Protein AF-A0A8J6W2D5-F1 (afdb_monomer)

Nearest PDB structures (foldseek):
  8gum-assembly1_A  TM=5.156E-01  e=1.984E-05  Vibrio campbellii ATCC BAA-1116
  7sqc-assembly1_T1  TM=5.637E-01  e=2.692E-03  Chlamydomonas reinhardtii
  6e9b-assembly2_B  TM=5.380E-01  e=6.470E-03  Bacteroides ovatus ATCC 8483
  9ard-assembly1_B  TM=4.726E-01  e=5.756E-03  Escherichia coli
  5f7s-assembly1_A  TM=6.332E-01  e=1.611E-01  Trueperella pyogenes

Foldseek 3Di:
DDKDWPPPAAAAEDEAVDKGKIKTFDDPQFQKKFKAKPVPHTQDMFGQDPRMTMGIGGHRDFAKIKMKIFTAGPVRDGDDIDIGIYGYDYPVDPPLPVLPDADDDPVPDPDDADDDDDDAAAAEFEFDPPAQFAAAQVRDGPPGGGHLQSLLSCLLRQKHWYQYPVGDTWIKGFPAFYPDFRHQCCVPCVPDDPVSRSSSRGTHIDGAPEPRHFAPPRHHDRVPAEDAADCVQPPQQDKDFDPVQAQDWDQHPVRDIDRHNRIHGHGHHDPPHPPD

Solvent-accessible surface area (backbone atoms only — not comparable to full-atom values): 15584 Å² total; per-residue (Å²): 128,52,45,42,76,64,32,67,52,82,64,42,74,46,50,41,67,42,82,42,66,36,31,30,41,38,42,90,71,37,45,32,37,42,33,21,38,72,85,70,44,81,53,45,66,27,60,44,54,98,42,30,38,60,40,69,40,66,44,88,63,59,46,79,42,47,36,31,40,35,29,21,31,89,86,68,47,79,76,36,66,29,79,42,46,34,34,30,41,40,77,89,52,66,67,69,66,87,41,69,61,76,79,81,55,77,91,74,59,89,74,90,80,83,75,81,87,85,86,85,67,74,37,76,39,59,52,39,97,90,35,52,68,44,27,30,88,86,66,47,74,74,75,53,16,21,48,74,68,48,43,42,50,23,35,66,61,37,22,28,32,35,21,46,96,85,66,51,75,46,27,33,19,62,66,51,65,49,96,59,74,76,51,89,43,56,90,79,45,79,88,57,53,71,68,56,43,59,52,33,18,12,51,14,32,39,80,36,94,26,88,66,17,58,35,52,97,66,35,65,42,41,91,90,31,47,39,66,26,15,56,92,78,43,52,73,76,39,78,44,79,39,74,86,46,38,69,39,79,44,72,45,98,87,66,51,77,45,46,36,41,20,60,34,34,29,30,28,65,46,96,88,44,64,89,55

Secondary structure (DSSP, 8-state):
--EEEEESPTT-EEETT-EEEEEEEE-TT--EEEEEETTTEEEEEEE-BTTEEEEEEE--S-EEEEEEEEEE-TTS-EEEEEEEEEEEE-TT------S-PPPPPGGG--------------EEEE--TTSEEEE-TTS-EEEEEE-HHHHHHHHHHTEEEEE-TT--EEEEEEEEE-SS--S--TTT-TTS-HHHHHHHTTEEEEE-SSTT-B-GGGPBP-TTTEEE--TTTS-TT-EEE-GGGTT-EEE-TTS-EEE--SEEEEEE--TT----

Radius of gyration: 25.99 Å; Cα contacts (8 Å, |Δi|>4): 590; chains: 1; bounding box: 58×68×57 Å

Structure (mmCIF, N/CA/C/O backbone):
data_AF-A0A8J6W2D5-F1
#
_entry.id   AF-A0A8J6W2D5-F1
#
loop_
_atom_site.group_PDB
_atom_site.id
_atom_site.type_symbol
_atom_site.label_atom_id
_atom_site.label_alt_id
_atom_site.label_comp_id
_atom_site.label_asym_id
_atom_site.label_entity_id
_atom_site.label_seq_id
_atom_site.pdbx_PDB_ins_code
_atom_site.Cartn_x
_atom_site.Cartn_y
_atom_site.Cartn_z
_atom_site.occupancy
_atom_site.B_iso_or_equiv
_atom_site.auth_seq_id
_atom_site.auth_comp_id
_atom_site.auth_asym_id
_atom_site.auth_atom_id
_atom_site.pdbx_PDB_model_num
ATOM 1 N N . MET A 1 1 ? 33.302 27.102 -27.939 1.00 60.72 1 MET A N 1
ATOM 2 C CA . MET A 1 1 ? 32.007 27.426 -27.312 1.00 60.72 1 MET A CA 1
ATOM 3 C C . MET A 1 1 ? 31.402 26.141 -26.820 1.00 60.72 1 MET A C 1
ATOM 5 O O . MET A 1 1 ? 30.824 25.386 -27.594 1.00 60.72 1 MET A O 1
ATOM 9 N N . LEU A 1 2 ? 31.624 25.862 -25.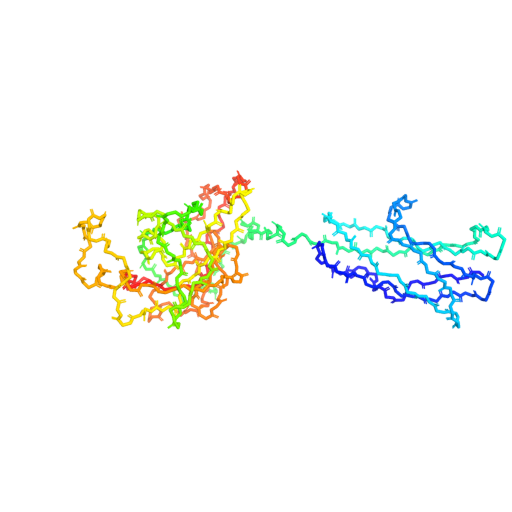543 1.00 85.81 2 LEU A N 1
ATOM 10 C CA . LEU A 1 2 ? 31.257 24.614 -24.905 1.00 85.81 2 LEU A CA 1
ATOM 11 C C . LEU A 1 2 ? 30.410 24.928 -23.677 1.00 85.81 2 LEU A C 1
ATOM 13 O O . LEU A 1 2 ? 30.810 25.686 -22.794 1.00 85.81 2 LEU A O 1
ATOM 17 N N . VAL A 1 3 ? 29.226 24.330 -23.652 1.00 94.00 3 VAL A N 1
ATOM 18 C CA . VAL A 1 3 ? 28.402 24.151 -22.460 1.00 94.00 3 VAL A CA 1
ATOM 19 C C . VAL A 1 3 ? 28.324 22.654 -22.232 1.00 94.00 3 VAL A C 1
ATOM 21 O O . VAL A 1 3 ? 28.173 21.883 -23.184 1.00 94.00 3 VAL A O 1
ATOM 24 N N . LYS A 1 4 ? 28.449 22.229 -20.979 1.00 95.81 4 LYS A N 1
ATOM 25 C CA . LYS A 1 4 ? 28.355 20.821 -20.610 1.00 95.81 4 LYS A CA 1
ATOM 26 C C . LYS A 1 4 ? 27.492 20.665 -19.377 1.00 95.81 4 LYS A C 1
ATOM 28 O O . LYS A 1 4 ? 27.727 21.334 -18.377 1.00 95.81 4 LYS A O 1
ATOM 33 N N . ILE A 1 5 ? 26.546 19.739 -19.446 1.00 97.00 5 ILE A N 1
ATOM 34 C CA . ILE A 1 5 ? 25.829 19.239 -18.275 1.00 97.00 5 ILE A CA 1
ATOM 35 C C . ILE A 1 5 ? 26.713 18.160 -17.628 1.00 97.00 5 ILE A C 1
ATOM 37 O O . ILE A 1 5 ? 27.162 17.235 -18.305 1.00 97.00 5 ILE A O 1
ATOM 41 N N . ILE A 1 6 ? 27.036 18.331 -16.346 1.00 96.12 6 ILE A N 1
ATOM 42 C CA . ILE A 1 6 ? 27.891 17.427 -15.554 1.00 96.12 6 ILE A CA 1
ATOM 43 C C . ILE A 1 6 ? 27.042 16.570 -14.617 1.00 96.12 6 ILE A C 1
ATOM 45 O O . ILE A 1 6 ? 27.361 15.408 -14.402 1.00 96.12 6 ILE A O 1
ATOM 49 N N . SER A 1 7 ? 25.972 17.147 -14.072 1.00 94.38 7 SER A N 1
ATOM 50 C CA . SER A 1 7 ? 24.992 16.444 -13.254 1.00 94.38 7 SER A CA 1
ATOM 51 C C . SER A 1 7 ? 23.591 16.868 -13.687 1.00 94.38 7 SER A C 1
ATOM 53 O O . SER A 1 7 ? 23.387 18.057 -13.940 1.00 94.38 7 SER A O 1
ATOM 55 N N . PRO A 1 8 ? 22.621 15.950 -13.746 1.00 96.88 8 PRO A N 1
ATOM 56 C CA . PRO A 1 8 ? 22.796 14.513 -13.559 1.00 96.88 8 PRO A CA 1
ATOM 57 C C . PRO A 1 8 ? 23.504 13.845 -14.750 1.00 96.88 8 PRO A C 1
ATOM 59 O O . PRO A 1 8 ? 23.762 14.479 -15.774 1.00 96.88 8 PRO A O 1
ATOM 62 N N . GLU A 1 9 ? 23.863 12.571 -14.600 1.00 93.00 9 GLU A N 1
ATOM 63 C CA . GLU A 1 9 ? 24.498 11.798 -15.667 1.00 93.00 9 GLU A CA 1
ATOM 64 C C . GLU A 1 9 ? 23.480 11.354 -16.728 1.00 93.00 9 GLU A C 1
ATOM 66 O O . GLU A 1 9 ? 22.259 11.353 -16.532 1.00 93.00 9 GLU A O 1
ATOM 71 N N . LYS A 1 10 ? 23.981 10.967 -17.905 1.00 92.50 10 LYS A N 1
ATOM 72 C CA . LYS A 1 10 ? 23.127 10.485 -18.994 1.00 92.50 10 LYS A CA 1
ATOM 73 C C . LYS A 1 10 ? 22.423 9.198 -18.569 1.00 92.50 10 LYS A C 1
ATOM 75 O O . LYS A 1 10 ? 23.072 8.214 -18.239 1.00 92.50 10 LYS A O 1
ATOM 80 N N . GLY A 1 11 ? 21.096 9.195 -18.656 1.00 86.44 11 GLY A N 1
ATOM 81 C CA . GLY A 1 11 ? 20.262 8.059 -18.274 1.00 86.44 11 GLY A CA 1
ATOM 82 C C . GLY A 1 11 ? 19.958 7.975 -16.778 1.00 86.44 11 GLY A C 1
ATOM 83 O O . GLY A 1 11 ? 19.323 7.003 -16.365 1.00 86.44 11 GLY A O 1
ATOM 84 N N . SER A 1 12 ? 20.359 8.968 -15.972 1.00 86.62 12 SER A N 1
ATOM 85 C CA . SER A 1 12 ? 19.944 9.049 -14.569 1.00 86.62 12 SER A CA 1
ATOM 86 C C . SER A 1 12 ? 18.418 9.009 -14.439 1.00 86.62 12 SER A C 1
ATOM 88 O O . SER A 1 12 ? 17.681 9.535 -15.283 1.00 86.62 12 SER A O 1
ATOM 90 N N . ARG A 1 13 ? 17.960 8.351 -13.372 1.00 89.12 13 ARG A N 1
ATOM 91 C CA . ARG A 1 13 ? 16.550 8.086 -13.085 1.00 89.12 13 ARG A CA 1
ATOM 92 C C . ARG A 1 13 ? 16.106 8.903 -11.879 1.00 89.12 13 ARG A C 1
ATOM 94 O O . ARG A 1 13 ? 16.806 8.899 -10.874 1.00 89.12 13 ARG A O 1
ATOM 101 N N . PHE A 1 14 ? 14.950 9.547 -11.990 1.00 87.94 14 PHE A N 1
ATOM 102 C CA . PHE A 1 14 ? 14.358 10.372 -10.932 1.00 87.94 14 PHE A CA 1
ATOM 103 C C . PHE A 1 14 ? 12.866 10.105 -10.803 1.00 87.94 14 PHE A C 1
ATOM 105 O O . PHE A 1 14 ? 12.230 9.609 -11.739 1.00 87.94 14 PHE A O 1
ATOM 112 N N . GLN A 1 15 ? 12.297 10.473 -9.663 1.00 84.94 15 GLN A N 1
ATOM 113 C CA . GLN A 1 15 ? 10.863 10.389 -9.428 1.00 84.94 15 GLN A CA 1
ATOM 114 C C . GLN A 1 15 ? 10.140 11.650 -9.923 1.00 84.94 15 GLN A C 1
ATOM 116 O O . GLN A 1 15 ? 10.660 12.766 -9.862 1.00 84.94 15 GLN A O 1
ATOM 121 N N . THR A 1 16 ? 8.904 11.502 -10.402 1.00 84.00 16 THR A N 1
ATOM 122 C CA . THR A 1 16 ? 8.021 12.652 -10.649 1.00 84.00 16 THR A CA 1
ATOM 123 C C . THR A 1 16 ? 7.816 13.446 -9.352 1.00 84.00 16 THR A C 1
ATOM 125 O O . THR A 1 16 ? 7.614 12.888 -8.275 1.00 84.00 16 THR A O 1
ATOM 128 N N . GLY A 1 17 ? 7.894 14.775 -9.434 1.00 81.25 17 GLY A N 1
ATOM 129 C CA . GLY A 1 17 ? 7.801 15.682 -8.285 1.00 81.25 17 GLY A CA 1
ATOM 130 C C . GLY A 1 17 ? 9.084 15.825 -7.451 1.00 81.25 17 GLY A C 1
ATOM 131 O O . GLY A 1 17 ? 9.150 16.733 -6.612 1.00 81.25 17 GLY A O 1
ATOM 132 N N . GLU A 1 18 ? 10.104 14.996 -7.701 1.00 85.50 18 GLU A N 1
ATOM 133 C CA . GLU A 1 18 ? 11.438 15.139 -7.115 1.00 85.50 18 GLU A CA 1
ATOM 134 C C . GLU A 1 18 ? 12.097 16.443 -7.585 1.00 85.50 18 GLU A C 1
ATOM 136 O O . GLU A 1 18 ? 11.919 16.888 -8.723 1.00 85.50 18 GLU A O 1
ATOM 141 N N . MET A 1 19 ? 12.840 17.085 -6.682 1.00 93.12 19 MET A N 1
ATOM 142 C CA . MET A 1 19 ? 13.630 18.267 -7.004 1.00 93.12 19 MET A CA 1
ATOM 143 C C . MET A 1 19 ? 14.965 17.830 -7.609 1.00 93.12 19 MET A C 1
ATOM 145 O O . MET A 1 19 ? 15.802 17.292 -6.893 1.00 93.12 19 MET A O 1
ATOM 149 N N . ILE A 1 20 ? 15.173 18.082 -8.902 1.00 96.50 20 ILE A N 1
ATOM 150 C CA . ILE A 1 20 ? 16.398 17.685 -9.606 1.00 96.50 20 ILE A CA 1
ATOM 151 C C . ILE A 1 20 ? 17.283 18.912 -9.797 1.00 96.50 20 ILE A C 1
ATOM 153 O O . ILE A 1 20 ? 16.844 19.910 -10.371 1.00 96.50 20 ILE A O 1
ATOM 157 N N . GLU A 1 21 ? 18.534 18.825 -9.350 1.00 97.62 21 GLU A N 1
ATOM 158 C CA . GLU A 1 21 ? 19.543 19.866 -9.540 1.00 97.62 21 GLU A CA 1
ATOM 159 C C . GLU A 1 21 ? 20.450 19.529 -10.733 1.00 97.62 21 GLU A C 1
ATOM 161 O O . GLU A 1 21 ? 21.229 18.571 -10.713 1.00 97.62 21 GLU A O 1
ATOM 166 N N . PHE A 1 22 ? 20.363 20.345 -11.780 1.00 97.88 22 PHE A N 1
ATOM 167 C CA . PHE A 1 22 ? 21.236 20.283 -12.944 1.00 97.88 22 PHE A CA 1
ATOM 168 C C . PHE A 1 22 ? 22.441 21.183 -12.716 1.00 97.88 22 PHE A C 1
ATOM 170 O O . PHE A 1 22 ? 22.275 22.364 -12.426 1.00 97.88 22 PHE A O 1
ATOM 177 N N . LYS A 1 23 ? 23.647 20.644 -12.883 1.00 97.88 23 LYS A N 1
ATOM 178 C CA . LYS A 1 23 ? 24.914 21.374 -12.776 1.00 97.88 23 LYS A CA 1
ATOM 179 C C . LYS A 1 23 ? 25.732 21.184 -14.027 1.00 97.88 23 LYS A C 1
ATOM 181 O O . LYS A 1 23 ? 25.725 20.111 -14.635 1.00 97.88 23 LYS A O 1
ATOM 186 N N . GLY A 1 24 ? 26.530 22.184 -14.351 1.00 97.31 24 GLY A N 1
ATOM 187 C CA . GLY A 1 24 ? 27.434 22.075 -15.474 1.00 97.31 24 GLY A CA 1
ATOM 188 C C . GLY A 1 24 ? 28.514 23.131 -15.502 1.00 97.31 24 GLY A C 1
ATOM 189 O O . GLY A 1 24 ? 28.685 23.914 -14.566 1.00 97.31 24 GLY A O 1
ATOM 190 N N . THR A 1 25 ? 29.247 23.123 -16.609 1.00 97.56 25 THR A N 1
ATOM 191 C CA . THR A 1 25 ? 30.257 24.127 -16.925 1.00 97.56 25 THR A CA 1
ATOM 192 C C . THR A 1 25 ? 29.935 24.847 -18.223 1.00 97.56 25 THR A C 1
ATOM 194 O O . THR A 1 25 ? 29.198 24.337 -19.076 1.00 97.56 25 THR A O 1
ATOM 197 N N . ALA A 1 26 ? 30.483 26.048 -18.359 1.00 96.38 26 ALA A N 1
ATOM 198 C CA . ALA A 1 26 ? 30.426 26.838 -19.575 1.00 96.38 26 ALA A CA 1
ATOM 199 C C . ALA A 1 26 ? 31.732 27.621 -19.778 1.00 96.38 26 ALA A C 1
ATOM 201 O O . ALA A 1 26 ? 32.419 27.977 -18.819 1.00 96.38 26 ALA A O 1
ATOM 202 N N . GLU A 1 27 ? 32.087 27.871 -21.037 1.00 92.75 27 GLU A N 1
ATOM 203 C CA . GLU A 1 27 ? 33.210 28.743 -21.394 1.00 92.75 27 GLU A CA 1
ATOM 204 C C . GLU A 1 27 ? 32.953 30.214 -21.021 1.00 92.75 27 GLU A C 1
ATOM 206 O O . GLU A 1 27 ? 31.813 30.649 -20.882 1.00 92.75 27 GLU A O 1
ATOM 211 N N . LYS A 1 28 ? 34.030 31.008 -20.930 1.00 89.69 28 LYS A N 1
ATOM 212 C CA . LYS A 1 28 ? 34.002 32.416 -20.483 1.00 89.69 28 LYS A CA 1
ATOM 213 C C . LYS A 1 28 ? 33.087 33.342 -21.293 1.00 89.69 28 LYS A C 1
ATOM 215 O O . LYS A 1 28 ? 32.677 34.370 -20.770 1.00 89.69 28 LYS A O 1
ATOM 220 N N . SER A 1 29 ? 32.805 33.023 -22.556 1.00 92.44 29 SER A N 1
ATOM 221 C CA . SER A 1 29 ? 31.913 33.830 -23.400 1.00 92.44 29 SER A CA 1
ATOM 222 C C . SER A 1 29 ? 30.428 33.649 -23.065 1.00 92.44 29 SER A C 1
ATOM 224 O O . SER A 1 29 ? 29.606 34.416 -23.558 1.00 92.44 29 SER A O 1
ATOM 226 N N . ILE A 1 30 ? 30.079 32.652 -22.246 1.00 95.94 30 ILE A N 1
ATOM 227 C CA . ILE A 1 30 ? 28.711 32.360 -21.815 1.00 95.94 30 ILE A CA 1
ATOM 228 C C . ILE A 1 30 ? 28.464 33.006 -20.456 1.00 95.94 30 ILE A C 1
ATOM 230 O O . ILE A 1 30 ? 29.169 32.712 -19.492 1.00 95.94 30 ILE A O 1
ATOM 234 N N . VAL A 1 31 ? 27.439 33.853 -20.367 1.00 96.56 31 VAL A N 1
ATOM 235 C CA . VAL A 1 31 ? 27.091 34.574 -19.131 1.00 96.56 31 VAL A CA 1
ATOM 236 C C . VAL A 1 31 ? 25.873 33.982 -18.426 1.00 96.56 31 VAL A C 1
ATOM 238 O O . VAL A 1 31 ? 25.762 34.089 -17.202 1.00 96.56 31 VAL A O 1
ATOM 241 N N . SER A 1 32 ? 24.975 33.319 -19.161 1.00 96.88 32 SER A N 1
ATOM 242 C CA . SER A 1 32 ? 23.845 32.591 -18.581 1.00 96.88 32 SER A CA 1
ATOM 243 C C . SER A 1 32 ? 23.515 31.305 -19.337 1.00 96.88 32 SER A C 1
ATOM 245 O O . SER A 1 32 ? 23.891 31.108 -20.496 1.00 96.88 32 SER A O 1
ATOM 247 N N . ILE A 1 33 ? 22.836 30.403 -18.629 1.00 97.88 33 ILE A N 1
ATOM 248 C CA . ILE A 1 33 ? 22.320 29.135 -19.131 1.00 97.88 33 ILE A CA 1
ATOM 249 C C . ILE A 1 33 ? 20.809 29.127 -18.993 1.00 97.88 33 ILE A C 1
ATOM 251 O O . ILE A 1 33 ? 20.296 29.243 -17.880 1.00 97.88 33 ILE A O 1
ATOM 255 N N . LYS A 1 34 ? 20.111 28.873 -20.099 1.00 97.62 34 LYS A N 1
ATOM 256 C CA . LYS A 1 34 ? 18.684 28.548 -20.103 1.00 97.62 34 LYS A CA 1
ATOM 257 C C . LYS A 1 34 ? 18.502 27.042 -20.234 1.00 97.62 34 LYS A C 1
ATOM 259 O O . LYS A 1 34 ? 19.018 26.432 -21.170 1.00 97.62 34 LYS A O 1
ATOM 264 N N . LEU A 1 35 ? 17.767 26.444 -19.303 1.00 97.56 35 LEU A N 1
ATOM 265 C CA . LEU A 1 35 ? 17.477 25.015 -19.303 1.00 97.56 35 LEU A CA 1
ATOM 266 C C . LEU A 1 35 ? 16.073 24.767 -19.866 1.00 97.56 35 LEU A C 1
ATOM 268 O O . LEU A 1 35 ? 15.102 25.399 -19.442 1.00 97.56 35 LEU A O 1
ATOM 272 N N . LEU A 1 36 ? 15.966 23.848 -20.821 1.00 97.06 36 LEU A N 1
ATOM 273 C CA . LEU A 1 36 ? 14.726 23.503 -21.516 1.00 97.06 36 LEU A CA 1
ATOM 274 C C . LEU A 1 36 ? 14.468 21.996 -21.454 1.00 97.06 36 LEU A C 1
ATOM 276 O O . LEU A 1 36 ? 15.408 21.210 -21.533 1.00 97.06 36 LEU A O 1
ATOM 280 N N . ALA A 1 37 ? 13.201 21.596 -21.399 1.00 95.44 37 ALA A N 1
ATOM 281 C CA . ALA A 1 37 ? 12.756 20.246 -21.723 1.00 95.44 37 ALA A CA 1
ATOM 282 C C . ALA A 1 37 ? 12.216 20.194 -23.157 1.00 95.44 37 ALA A C 1
ATOM 284 O O . ALA A 1 37 ? 11.449 21.070 -23.570 1.00 95.44 37 ALA A O 1
ATOM 285 N N . GLU A 1 38 ? 12.592 19.153 -23.900 1.00 95.00 38 GLU A N 1
ATOM 286 C CA . GLU A 1 38 ? 12.162 18.907 -25.286 1.00 95.00 38 GLU A CA 1
ATOM 287 C C . GLU A 1 38 ? 12.374 20.117 -26.209 1.00 95.00 38 GLU A C 1
ATOM 289 O O . GLU A 1 38 ? 11.515 20.450 -27.023 1.00 95.00 38 GLU A O 1
ATOM 294 N N . ASP A 1 39 ? 13.487 20.836 -26.009 1.00 92.94 39 ASP A N 1
ATOM 295 C CA . ASP A 1 39 ? 13.850 22.076 -26.716 1.00 92.94 39 ASP A CA 1
ATOM 296 C C . ASP A 1 39 ? 12.795 23.208 -26.640 1.00 92.94 39 ASP A C 1
ATOM 298 O O . ASP A 1 39 ? 12.940 24.238 -27.300 1.00 92.94 39 ASP A O 1
ATOM 302 N N . LYS A 1 40 ? 11.737 23.050 -25.832 1.00 93.12 40 LYS A N 1
ATOM 303 C CA . LYS A 1 40 ? 10.539 23.903 -25.867 1.00 93.12 40 LYS A CA 1
ATOM 304 C C . LYS A 1 40 ? 10.158 24.473 -24.507 1.00 93.12 40 LYS A C 1
ATOM 306 O O . LYS A 1 40 ? 9.808 25.647 -24.411 1.00 93.12 40 LYS A O 1
ATOM 311 N N . TRP A 1 41 ? 10.179 23.654 -23.463 1.00 94.19 41 TRP A N 1
ATOM 312 C CA . TRP A 1 41 ? 9.576 24.001 -22.178 1.00 94.19 41 TRP A CA 1
ATOM 313 C C . TRP A 1 41 ? 10.633 24.513 -21.199 1.00 94.19 41 TRP A C 1
ATOM 315 O O . TRP A 1 41 ? 11.533 23.753 -20.853 1.00 94.19 41 TRP A O 1
ATOM 325 N N . PRO A 1 42 ? 10.564 25.772 -20.735 1.00 95.62 42 PRO A N 1
ATOM 326 C CA . PRO A 1 42 ? 11.554 26.310 -19.811 1.00 95.62 42 PRO A CA 1
ATOM 327 C C . PRO A 1 42 ? 11.501 25.609 -18.453 1.00 95.62 42 PRO A C 1
ATOM 329 O O . PRO A 1 42 ? 10.445 25.503 -17.836 1.00 95.62 42 PRO A O 1
ATOM 332 N N . LEU A 1 43 ? 12.668 25.153 -17.999 1.00 95.62 43 LEU A N 1
ATOM 333 C CA . LEU A 1 43 ? 12.877 24.528 -16.693 1.00 95.62 43 LEU A CA 1
ATOM 334 C C . LEU A 1 43 ? 13.500 25.501 -15.685 1.00 95.62 43 LEU A C 1
ATOM 336 O O . LEU A 1 43 ? 13.294 25.352 -14.484 1.00 95.62 43 LEU A O 1
ATOM 340 N N . GLY A 1 44 ? 14.252 26.491 -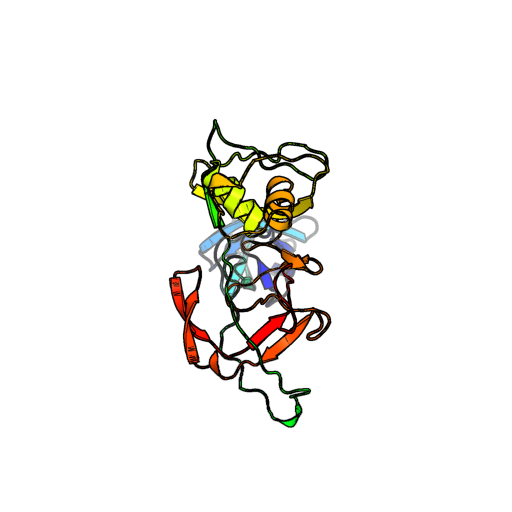16.171 1.00 95.94 44 GLY A N 1
ATOM 341 C CA . GLY A 1 44 ? 14.880 27.529 -15.358 1.00 95.94 44 GLY A CA 1
ATOM 342 C C . GLY A 1 44 ? 16.036 28.217 -16.083 1.00 95.94 44 GLY A C 1
ATOM 343 O O . GLY A 1 44 ? 16.384 27.857 -17.210 1.00 95.94 44 GLY A O 1
ATOM 344 N N . GLU A 1 45 ? 16.635 29.202 -15.421 1.00 97.12 45 GLU A N 1
ATOM 345 C CA . GLU A 1 45 ? 17.806 29.934 -15.906 1.00 97.12 45 GLU A CA 1
ATOM 346 C C . GLU A 1 45 ? 18.813 30.130 -14.766 1.00 97.12 45 GLU A C 1
ATOM 348 O O . GLU A 1 45 ? 18.423 30.275 -13.606 1.00 97.12 45 GLU A O 1
ATOM 353 N N . ALA A 1 46 ? 20.105 30.137 -15.091 1.00 97.25 46 ALA A N 1
ATOM 354 C CA . ALA A 1 46 ? 21.176 30.431 -14.146 1.00 97.25 46 ALA A CA 1
ATOM 355 C C . ALA A 1 46 ? 22.255 31.312 -14.771 1.00 97.25 46 ALA A C 1
ATOM 357 O O . ALA A 1 46 ? 22.583 31.175 -15.948 1.00 97.25 46 ALA A O 1
ATOM 358 N N . ARG A 1 47 ? 22.862 32.180 -13.957 1.00 96.94 47 ARG A N 1
ATOM 359 C CA . ARG A 1 47 ? 24.102 32.869 -14.333 1.00 96.94 47 ARG A CA 1
ATOM 360 C C . ARG A 1 47 ? 25.283 31.909 -14.248 1.00 96.94 47 ARG A C 1
ATOM 362 O O . ARG A 1 47 ? 25.308 31.023 -13.393 1.00 96.94 47 ARG A O 1
ATOM 369 N N . VAL A 1 48 ? 26.260 32.114 -15.123 1.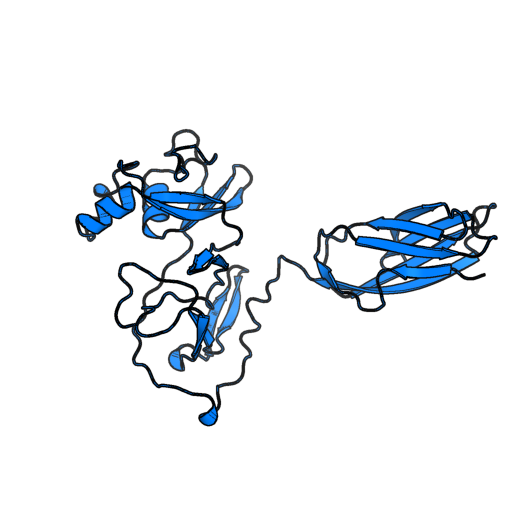00 96.75 48 VAL A N 1
ATOM 370 C CA . VAL A 1 48 ? 27.542 31.414 -15.057 1.00 96.75 48 VAL A CA 1
ATOM 371 C C . VAL A 1 48 ? 28.474 32.192 -14.131 1.00 96.75 48 VAL A C 1
ATOM 373 O O . VAL A 1 48 ? 28.792 33.349 -14.396 1.00 96.75 48 VAL A O 1
ATOM 376 N N . THR A 1 49 ? 28.943 31.539 -13.071 1.00 95.19 49 THR A N 1
ATOM 377 C CA . THR A 1 49 ? 29.927 32.087 -12.126 1.00 95.19 49 THR A CA 1
ATOM 378 C C . THR A 1 49 ? 31.124 31.149 -12.085 1.00 95.19 49 THR A C 1
ATOM 380 O O . THR A 1 49 ? 30.956 29.943 -11.906 1.00 95.19 49 THR A O 1
ATOM 383 N N . ASP A 1 50 ? 32.330 31.676 -12.308 1.00 93.62 50 ASP A N 1
ATOM 384 C CA . ASP A 1 50 ? 33.577 30.895 -12.374 1.00 93.62 50 ASP A CA 1
ATOM 385 C C . ASP A 1 50 ? 33.490 29.675 -13.310 1.00 93.62 50 ASP A C 1
ATOM 387 O O . ASP A 1 50 ? 33.988 28.584 -13.024 1.00 93.62 50 ASP A O 1
ATOM 391 N N . GLY A 1 51 ? 32.802 29.857 -14.442 1.00 94.81 51 GLY A N 1
ATOM 392 C CA . GLY A 1 51 ? 32.594 28.818 -15.451 1.00 94.81 51 GLY A CA 1
ATOM 393 C C . GLY A 1 51 ? 31.629 27.706 -15.032 1.00 94.81 51 GLY A C 1
ATOM 394 O O . GLY A 1 51 ? 31.562 26.691 -15.722 1.00 94.81 51 GLY A O 1
ATOM 395 N N . LYS A 1 52 ? 30.891 27.864 -13.927 1.00 97.31 52 LYS A N 1
ATOM 396 C CA . LYS A 1 52 ? 29.926 26.890 -13.396 1.00 97.31 52 LYS A CA 1
ATOM 397 C C . LYS A 1 52 ? 28.518 27.471 -13.344 1.00 97.31 52 LYS A C 1
ATOM 399 O O . LYS A 1 52 ? 28.333 28.679 -13.224 1.00 97.31 52 LYS A O 1
ATOM 404 N N . TRP A 1 53 ? 27.528 26.591 -13.400 1.00 97.88 53 TRP A N 1
ATOM 405 C CA . TRP A 1 53 ? 26.115 26.949 -13.302 1.00 97.88 53 TRP A CA 1
ATOM 406 C C . TRP A 1 53 ? 25.316 25.828 -12.632 1.00 97.88 53 TRP A C 1
ATOM 408 O O . TRP A 1 53 ? 25.729 24.663 -12.660 1.00 97.88 53 TRP A O 1
ATOM 418 N N . ALA A 1 54 ? 24.172 26.185 -12.043 1.00 97.62 54 ALA A N 1
ATOM 419 C CA . ALA A 1 54 ? 23.234 25.238 -11.451 1.00 97.62 54 ALA A CA 1
ATOM 420 C C . ALA A 1 54 ? 21.778 25.709 -11.607 1.00 97.62 54 ALA A C 1
ATOM 422 O O . ALA A 1 54 ? 21.486 26.878 -11.373 1.00 97.62 54 ALA A O 1
ATOM 423 N N . VAL A 1 55 ? 20.872 24.803 -11.982 1.00 97.81 55 VAL A N 1
ATOM 424 C CA . VAL A 1 55 ? 19.422 25.039 -12.095 1.00 97.81 55 VAL A CA 1
ATOM 425 C C . VAL A 1 55 ? 18.681 23.877 -11.444 1.00 97.81 55 VAL A C 1
ATOM 427 O O . VAL A 1 55 ? 18.900 22.725 -11.813 1.00 97.81 55 VAL A O 1
ATOM 430 N N . SER A 1 56 ? 17.758 24.173 -10.532 1.00 97.12 56 SER A N 1
ATOM 431 C CA . SER A 1 56 ? 16.890 23.165 -9.918 1.00 97.12 56 SER A CA 1
ATOM 432 C C . SER A 1 56 ? 15.493 23.224 -10.524 1.00 97.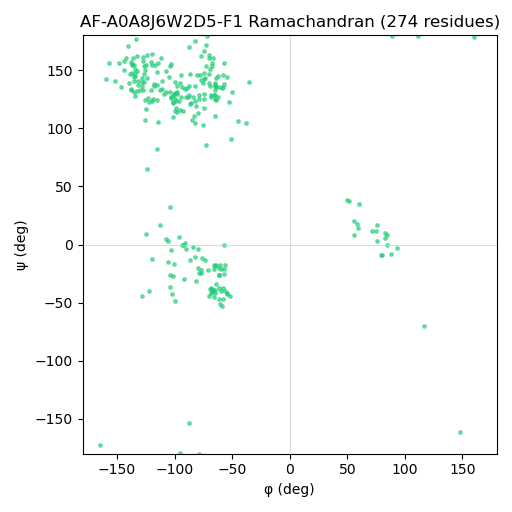12 56 SER A C 1
ATOM 434 O O . SER A 1 56 ? 14.871 24.284 -10.535 1.00 97.12 56 SER A O 1
ATOM 436 N N . CYS A 1 57 ? 14.971 22.094 -11.005 1.00 95.31 57 CYS A N 1
ATOM 437 C CA . CYS A 1 57 ? 13.613 22.007 -11.551 1.00 95.31 57 CYS A CA 1
ATOM 438 C C . CYS A 1 57 ? 12.910 20.690 -11.185 1.00 95.31 57 CYS A C 1
ATOM 440 O O . CYS A 1 57 ? 13.543 19.719 -10.763 1.00 95.31 57 CYS A O 1
ATOM 442 N N . LYS A 1 58 ? 11.577 20.686 -11.288 1.00 93.44 58 LYS A N 1
ATOM 443 C CA . LYS A 1 58 ? 10.732 19.507 -11.057 1.00 93.44 58 LYS A CA 1
ATOM 444 C C . LYS A 1 58 ? 10.044 19.114 -12.346 1.00 93.44 58 LYS A C 1
ATOM 446 O O . LYS A 1 58 ? 9.654 19.975 -13.133 1.00 93.44 58 LYS A O 1
ATOM 451 N N . PHE A 1 59 ? 9.804 17.820 -12.498 1.00 91.81 59 PHE A N 1
ATOM 452 C CA . PHE A 1 59 ? 8.972 17.298 -13.568 1.00 91.81 59 PHE A CA 1
ATOM 453 C C . PHE A 1 59 ? 7.751 16.595 -12.993 1.00 91.81 59 PHE A C 1
ATOM 455 O O . PHE A 1 59 ? 7.859 15.809 -12.056 1.00 91.81 59 PHE A O 1
ATOM 462 N N . ASN A 1 60 ? 6.591 16.854 -13.590 1.00 86.62 60 ASN A N 1
ATOM 463 C CA . ASN A 1 60 ? 5.308 16.343 -13.099 1.00 86.62 60 ASN A CA 1
ATOM 464 C C . ASN A 1 60 ? 4.754 15.192 -13.951 1.00 86.62 60 ASN A C 1
ATOM 466 O O . ASN A 1 60 ? 3.647 14.727 -13.708 1.00 86.62 60 ASN A O 1
ATOM 470 N N . THR A 1 61 ? 5.497 14.754 -14.966 1.00 84.88 61 THR A N 1
ATOM 471 C CA . THR A 1 61 ? 5.099 13.692 -15.895 1.00 84.88 61 THR A CA 1
ATOM 472 C C . THR A 1 61 ? 6.257 12.720 -16.090 1.00 84.88 61 THR A C 1
ATOM 474 O O . THR A 1 61 ? 7.415 13.135 -16.103 1.00 84.88 61 THR A O 1
ATOM 477 N N . SER A 1 62 ? 5.953 11.433 -16.246 1.00 86.06 62 SER A N 1
ATOM 478 C CA . SER A 1 62 ? 6.937 10.355 -16.392 1.00 86.06 62 SER A CA 1
ATOM 479 C C . SER A 1 62 ? 7.367 10.120 -17.846 1.00 86.06 62 SER A C 1
ATOM 481 O O . SER A 1 62 ? 6.797 10.677 -18.790 1.00 86.06 62 SER A O 1
ATOM 483 N N . GLY A 1 63 ? 8.403 9.305 -18.029 1.00 88.25 63 GLY A N 1
ATOM 484 C CA . GLY A 1 63 ? 8.989 8.942 -19.317 1.00 88.25 63 GLY A CA 1
ATOM 485 C C . GLY A 1 63 ? 10.393 9.508 -19.523 1.00 88.25 63 GLY A C 1
ATOM 486 O O . GLY A 1 63 ? 10.945 10.199 -18.665 1.00 88.25 63 GLY A O 1
ATOM 487 N N . GLU A 1 64 ? 10.979 9.199 -20.678 1.00 93.25 64 GLU A N 1
ATOM 488 C CA . GLU A 1 64 ? 12.246 9.801 -21.096 1.00 93.25 64 GLU A CA 1
ATOM 489 C C . GLU A 1 64 ? 12.053 11.308 -21.312 1.00 93.25 64 GLU A C 1
ATOM 491 O O . GLU A 1 64 ? 11.018 11.745 -21.826 1.00 93.25 64 GLU A O 1
ATOM 496 N N . ARG A 1 65 ? 13.033 12.106 -20.883 1.00 94.69 65 ARG A N 1
ATOM 497 C CA . ARG A 1 65 ? 13.086 13.543 -21.149 1.00 94.69 65 ARG A CA 1
ATOM 498 C C . ARG A 1 65 ? 14.419 13.922 -21.753 1.00 94.69 65 ARG A C 1
ATOM 500 O O . ARG A 1 65 ? 15.473 13.561 -21.219 1.00 94.69 65 ARG A O 1
ATOM 507 N N . LYS A 1 66 ? 14.364 14.711 -22.819 1.00 97.25 66 LYS A N 1
ATOM 508 C CA . LYS A 1 66 ? 15.498 15.471 -23.323 1.00 97.25 66 LYS A CA 1
ATOM 509 C C . LYS A 1 66 ? 15.565 16.801 -22.577 1.00 97.25 66 LYS A C 1
ATOM 511 O O . LYS A 1 66 ? 14.628 17.595 -22.620 1.00 97.25 66 LYS A O 1
ATOM 516 N N . VAL A 1 67 ? 16.688 17.048 -21.919 1.00 97.88 67 VAL A N 1
ATOM 517 C CA . VAL A 1 67 ? 17.018 18.310 -21.260 1.00 97.88 67 VAL A CA 1
ATOM 518 C C . VAL A 1 67 ? 18.125 18.998 -22.041 1.00 97.88 67 VAL A C 1
ATOM 520 O O . VAL A 1 67 ? 19.158 18.391 -22.313 1.00 97.88 67 VAL A O 1
ATOM 523 N N . THR A 1 68 ? 17.927 20.267 -22.371 1.00 97.88 68 THR A N 1
ATOM 524 C CA . THR A 1 68 ? 18.861 21.058 -23.171 1.00 97.88 68 THR A CA 1
ATOM 525 C C . THR A 1 68 ? 19.301 22.288 -22.395 1.00 97.88 68 THR A C 1
ATOM 527 O O . THR A 1 68 ? 18.477 23.106 -21.991 1.00 97.88 68 THR A O 1
ATOM 530 N N . ALA A 1 69 ? 20.610 22.429 -22.197 1.00 97.56 69 ALA A N 1
ATOM 531 C CA . ALA A 1 69 ? 21.240 23.634 -21.677 1.00 97.56 69 ALA A CA 1
ATOM 532 C C . ALA A 1 69 ? 21.673 24.522 -22.849 1.00 97.56 69 ALA A C 1
ATOM 534 O O . ALA A 1 69 ? 22.541 24.134 -23.632 1.00 97.56 69 ALA A O 1
ATOM 535 N N . GLN A 1 70 ? 21.076 25.704 -22.970 1.00 97.12 70 GLN A N 1
ATOM 536 C CA . GLN A 1 70 ? 21.422 26.717 -23.965 1.00 97.12 70 GLN A CA 1
ATOM 537 C C . GLN A 1 70 ? 22.333 27.769 -23.337 1.00 97.12 70 GLN A C 1
ATOM 539 O O . GLN A 1 70 ? 21.964 28.380 -22.338 1.00 97.12 70 GLN A O 1
ATOM 544 N N . GLY A 1 71 ? 23.512 27.976 -23.924 1.00 96.75 71 GLY A N 1
ATOM 545 C CA . GLY A 1 71 ? 24.446 29.017 -23.508 1.00 96.75 71 GLY A CA 1
ATOM 546 C C . GLY A 1 71 ? 24.178 30.336 -24.218 1.00 96.75 71 GLY A C 1
ATOM 547 O O . GLY A 1 71 ? 24.129 30.373 -25.452 1.00 96.75 71 GLY A O 1
ATOM 548 N N . ILE A 1 72 ? 24.031 31.395 -23.426 1.00 95.94 72 ILE A N 1
ATOM 549 C CA . ILE A 1 72 ? 23.706 32.750 -23.867 1.00 95.94 72 ILE A CA 1
ATOM 550 C C . ILE A 1 72 ? 24.908 33.669 -23.606 1.00 95.94 72 ILE A C 1
ATOM 552 O O . ILE A 1 72 ? 25.513 33.621 -22.529 1.00 95.94 72 ILE A O 1
ATOM 556 N N . ASP A 1 73 ? 25.279 34.476 -24.602 1.00 94.75 73 ASP A N 1
ATOM 557 C CA . ASP A 1 73 ? 26.349 35.475 -24.491 1.00 94.75 73 ASP A CA 1
ATOM 558 C C . ASP A 1 73 ? 25.877 36.788 -23.834 1.00 94.75 73 ASP A C 1
ATOM 560 O O . ASP A 1 73 ? 24.700 36.980 -23.529 1.00 94.75 73 ASP A O 1
ATOM 564 N N . ALA A 1 74 ? 26.805 37.722 -23.606 1.00 92.88 74 ALA A N 1
ATOM 565 C CA . ALA A 1 74 ? 26.500 39.021 -22.998 1.00 92.88 74 ALA A CA 1
ATOM 566 C C . ALA A 1 74 ? 25.559 39.908 -23.840 1.00 92.88 74 ALA A C 1
ATOM 568 O O . ALA A 1 74 ? 24.974 40.852 -23.311 1.00 92.88 74 ALA A O 1
ATOM 569 N N . SER A 1 75 ? 25.410 39.615 -25.132 1.00 92.38 75 SER A N 1
ATOM 570 C CA . SER A 1 75 ? 24.498 40.304 -26.048 1.00 92.38 75 SER A CA 1
ATOM 571 C C . SER A 1 75 ? 23.118 39.639 -26.117 1.00 92.38 75 SER A C 1
ATOM 573 O O . SER A 1 75 ? 22.245 40.135 -26.825 1.00 92.38 75 SER A O 1
ATOM 575 N N . GLY A 1 76 ? 22.900 38.548 -25.375 1.00 88.88 76 GLY A N 1
ATOM 576 C CA . GLY A 1 76 ? 21.642 37.805 -25.351 1.00 88.88 76 GLY A CA 1
ATOM 577 C C . GLY A 1 76 ? 21.502 36.775 -26.474 1.00 88.88 76 GLY A C 1
ATOM 578 O O . GLY A 1 76 ? 20.429 36.189 -26.624 1.00 88.88 76 GLY A O 1
ATOM 579 N N . ASN A 1 77 ? 22.554 36.520 -27.257 1.00 90.25 77 ASN A N 1
ATOM 580 C CA . ASN A 1 77 ? 22.504 35.536 -28.331 1.00 90.25 77 ASN A CA 1
ATOM 581 C C . ASN A 1 77 ? 22.734 34.127 -27.788 1.00 90.25 77 ASN A C 1
ATOM 583 O O . ASN A 1 77 ? 23.665 33.872 -27.022 1.00 90.25 77 ASN A O 1
ATOM 587 N N . GLN A 1 78 ? 21.925 33.181 -28.259 1.00 88.56 78 GLN A N 1
ATOM 588 C CA . GLN A 1 78 ? 22.192 31.763 -28.061 1.00 88.56 78 GLN A CA 1
ATOM 589 C C . GLN A 1 78 ? 23.327 31.328 -28.990 1.00 88.56 78 GLN A C 1
ATOM 591 O O . GLN A 1 78 ? 23.172 31.342 -30.210 1.00 88.56 78 GLN A O 1
ATOM 596 N N . ILE A 1 79 ? 24.439 30.876 -28.414 1.00 88.56 79 ILE A N 1
ATOM 597 C CA . ILE A 1 79 ? 25.650 30.552 -29.185 1.00 88.56 79 ILE A CA 1
ATOM 598 C C . ILE A 1 79 ? 26.087 29.086 -29.064 1.00 88.56 79 ILE A C 1
ATOM 600 O O . ILE A 1 79 ? 26.907 28.616 -29.849 1.00 88.56 79 ILE A O 1
ATOM 604 N N . VAL A 1 80 ? 25.524 28.326 -28.118 1.00 92.25 80 VAL A N 1
ATOM 605 C CA . VAL A 1 80 ? 25.852 26.903 -27.908 1.00 92.25 80 VAL A CA 1
ATOM 606 C C . VAL A 1 80 ? 24.718 26.158 -27.198 1.00 92.25 80 VAL A C 1
ATOM 608 O O . VAL A 1 80 ? 23.915 26.764 -26.488 1.00 92.25 80 VAL A O 1
ATOM 611 N N . ARG A 1 81 ? 24.658 24.830 -27.371 1.00 94.56 81 ARG A N 1
ATOM 612 C CA . ARG A 1 81 ? 23.747 23.937 -26.640 1.00 94.56 81 ARG A CA 1
ATOM 613 C C . ARG A 1 81 ? 24.420 22.644 -26.174 1.00 94.56 81 ARG A C 1
ATOM 615 O O . ARG A 1 81 ? 25.380 22.189 -26.794 1.00 94.56 81 ARG A O 1
ATOM 622 N N . SER A 1 82 ? 23.870 22.040 -25.126 1.00 95.56 82 SER A N 1
ATOM 623 C CA . SER A 1 82 ? 24.239 20.716 -24.616 1.00 95.56 82 SER A CA 1
ATOM 624 C C . SER A 1 82 ? 22.987 19.931 -24.248 1.00 95.56 82 SER A C 1
ATOM 626 O O . SER A 1 82 ? 22.124 20.472 -23.560 1.00 95.56 82 SER A O 1
ATOM 628 N N . ASP A 1 83 ? 22.904 18.673 -24.678 1.00 96.62 83 ASP A N 1
ATOM 629 C CA . ASP A 1 83 ? 21.731 17.824 -24.476 1.00 96.62 83 ASP A CA 1
ATOM 630 C C . ASP A 1 83 ? 22.032 16.689 -23.489 1.00 96.62 83 ASP A C 1
ATOM 632 O O . ASP A 1 83 ? 23.085 16.049 -23.543 1.00 96.62 83 ASP A O 1
ATOM 636 N N . LEU A 1 84 ? 21.063 16.393 -22.630 1.00 96.69 84 LEU A N 1
ATOM 637 C CA . LEU A 1 84 ? 21.070 15.288 -21.685 1.00 96.69 84 LEU A CA 1
ATOM 638 C C . LEU A 1 84 ? 19.746 14.533 -21.774 1.00 96.69 84 LEU A C 1
ATOM 640 O O . LEU A 1 84 ? 18.681 15.136 -21.820 1.00 96.69 84 LEU A O 1
ATOM 644 N N . LYS A 1 85 ? 19.807 13.202 -21.749 1.00 96.81 85 LYS A N 1
ATOM 645 C CA . LYS A 1 85 ? 18.618 12.365 -21.573 1.00 96.81 85 LYS A CA 1
ATOM 646 C C . LYS A 1 85 ? 18.537 11.887 -20.132 1.00 96.81 85 LYS A C 1
ATOM 648 O O . LYS A 1 85 ? 19.514 11.327 -19.635 1.00 96.81 85 LYS A O 1
ATOM 653 N N . ILE A 1 86 ? 17.382 12.070 -19.504 1.00 95.38 86 ILE A N 1
ATOM 654 C CA . ILE A 1 86 ? 17.047 11.515 -18.186 1.00 95.38 86 ILE A CA 1
ATOM 655 C C . ILE A 1 86 ? 15.761 10.696 -18.280 1.00 95.38 86 ILE A C 1
ATOM 657 O O . ILE A 1 86 ? 14.997 10.831 -19.237 1.00 95.38 86 ILE A O 1
ATOM 661 N N . VAL A 1 87 ? 15.508 9.860 -17.278 1.00 91.31 87 VAL A N 1
ATOM 662 C CA . VAL A 1 87 ? 14.289 9.050 -17.198 1.00 91.31 87 VAL A CA 1
ATOM 663 C C . VAL A 1 87 ? 13.523 9.415 -15.936 1.00 91.31 87 VAL A C 1
ATOM 665 O O . VAL A 1 87 ? 14.049 9.317 -14.830 1.00 91.31 87 VAL A O 1
ATOM 668 N N . LEU A 1 88 ? 12.266 9.811 -16.101 1.00 89.88 88 LEU A N 1
ATOM 669 C CA . LEU A 1 88 ? 11.370 10.110 -14.994 1.00 89.88 88 LEU A CA 1
ATOM 670 C C . LEU A 1 88 ? 10.424 8.947 -14.763 1.00 89.88 88 LEU A C 1
ATOM 672 O O . LEU A 1 88 ? 9.736 8.493 -15.680 1.00 89.88 88 LEU A O 1
ATOM 676 N N . GLN A 1 89 ? 10.370 8.484 -13.529 1.00 81.19 89 GLN A N 1
ATOM 677 C CA . GLN A 1 89 ? 9.496 7.408 -13.105 1.00 81.19 89 GLN A CA 1
ATOM 678 C C . GLN A 1 89 ? 8.380 8.001 -12.264 1.00 81.19 89 GLN A C 1
ATOM 680 O O . GLN A 1 89 ? 8.623 8.815 -11.375 1.00 81.19 89 GLN A O 1
ATOM 685 N N . ASP A 1 90 ? 7.144 7.626 -12.570 1.00 69.62 90 ASP A N 1
ATOM 686 C CA . ASP A 1 90 ? 6.039 8.061 -11.738 1.00 69.62 90 ASP A CA 1
ATOM 687 C C . ASP A 1 90 ? 6.056 7.262 -10.435 1.00 69.62 90 ASP A C 1
ATOM 689 O O . ASP A 1 90 ? 5.984 6.036 -10.463 1.00 69.62 90 ASP A O 1
ATOM 693 N N . LEU A 1 91 ? 6.085 7.940 -9.288 1.00 54.41 91 LEU A N 1
ATOM 694 C CA . LEU A 1 91 ? 5.777 7.281 -8.013 1.00 54.41 91 LEU A CA 1
ATOM 695 C C . LEU A 1 91 ? 4.314 6.809 -7.969 1.00 54.41 91 LEU A C 1
ATOM 697 O O . LEU A 1 91 ? 3.963 5.951 -7.161 1.00 54.41 91 LEU A O 1
ATOM 701 N N . ARG A 1 92 ? 3.449 7.350 -8.840 1.00 48.31 92 ARG A N 1
ATOM 702 C CA . ARG A 1 92 ? 2.041 6.939 -8.948 1.00 48.31 92 ARG A CA 1
ATOM 703 C C . ARG A 1 92 ? 1.832 5.693 -9.791 1.00 48.31 92 ARG A C 1
ATOM 705 O O . ARG A 1 92 ? 0.752 5.114 -9.742 1.00 48.31 92 ARG A O 1
ATOM 712 N N . THR A 1 93 ? 2.860 5.246 -10.500 1.00 43.91 93 THR A N 1
ATOM 713 C CA . THR A 1 93 ? 2.912 3.897 -11.040 1.00 43.91 93 THR A CA 1
ATOM 714 C C . THR A 1 93 ? 4.068 3.189 -10.349 1.00 43.91 93 THR A C 1
ATOM 716 O O . THR A 1 93 ? 5.124 2.931 -10.918 1.00 43.91 93 THR A O 1
ATOM 719 N N . PHE A 1 94 ? 3.785 2.679 -9.146 1.00 44.75 94 PHE A N 1
ATOM 720 C CA . PHE A 1 94 ? 3.978 1.241 -9.045 1.00 44.75 94 PHE A CA 1
ATOM 721 C C . PHE A 1 94 ? 3.341 0.690 -10.327 1.00 44.75 94 PHE A C 1
ATOM 723 O O . PHE A 1 94 ? 2.117 0.704 -10.465 1.00 44.75 94 PHE A O 1
ATOM 730 N N . HIS A 1 95 ? 4.145 0.252 -11.299 1.00 45.25 95 HIS A N 1
ATOM 731 C CA . HIS A 1 95 ? 3.777 -0.990 -11.950 1.00 45.25 95 HIS A CA 1
ATOM 732 C C . HIS A 1 95 ? 3.565 -1.915 -10.755 1.00 45.25 95 HIS A C 1
ATOM 734 O O . HIS A 1 95 ? 4.520 -2.445 -10.192 1.00 45.25 95 HIS A O 1
ATOM 740 N N . LEU A 1 96 ? 2.320 -1.960 -10.255 1.00 51.28 96 LEU A N 1
ATOM 741 C CA . LEU A 1 96 ? 1.743 -3.125 -9.621 1.00 51.28 96 LEU A CA 1
ATOM 742 C C . LEU A 1 96 ? 2.309 -4.217 -10.493 1.00 51.28 96 LEU A C 1
ATOM 744 O O . LEU A 1 96 ? 2.001 -4.185 -11.681 1.00 51.28 96 LEU A O 1
ATOM 748 N N . ALA A 1 97 ? 3.311 -4.930 -9.963 1.00 59.25 97 ALA A N 1
ATOM 749 C CA . ALA A 1 97 ? 4.308 -5.661 -10.741 1.00 59.25 97 ALA A CA 1
ATOM 750 C C . ALA A 1 97 ? 3.678 -6.254 -12.009 1.00 59.25 97 ALA A C 1
ATOM 752 O O . ALA A 1 97 ? 2.529 -6.672 -11.964 1.00 59.25 97 ALA A O 1
ATOM 753 N N . ALA A 1 98 ? 4.351 -6.238 -13.152 1.00 71.50 98 ALA A N 1
ATOM 754 C CA . ALA A 1 98 ? 3.694 -6.401 -14.457 1.00 71.50 98 ALA A CA 1
ATOM 755 C C . ALA A 1 98 ? 2.868 -7.704 -14.652 1.00 71.50 98 ALA A C 1
ATOM 757 O O . ALA A 1 98 ? 2.209 -7.872 -15.671 1.00 71.50 98 ALA A O 1
ATOM 758 N N . PHE A 1 99 ? 2.825 -8.580 -13.640 1.00 89.12 99 PHE A N 1
ATOM 759 C CA . PHE A 1 99 ? 2.002 -9.785 -13.533 1.00 89.12 99 PHE A CA 1
ATOM 760 C C . PHE A 1 99 ? 2.341 -10.724 -14.690 1.00 89.12 99 PHE A C 1
ATOM 762 O O . PHE A 1 99 ? 1.511 -11.457 -15.216 1.00 89.12 99 PHE A O 1
ATOM 769 N N . ASP A 1 100 ? 3.619 -10.695 -15.049 1.00 90.50 100 ASP A N 1
ATOM 770 C CA . ASP A 1 100 ? 4.242 -11.321 -16.200 1.00 90.50 100 ASP A CA 1
ATOM 771 C C . ASP A 1 100 ? 5.408 -12.228 -15.783 1.00 90.50 100 ASP A C 1
ATOM 773 O O . ASP A 1 100 ? 6.135 -12.737 -16.637 1.00 90.50 100 ASP A O 1
ATOM 777 N N . LEU A 1 101 ? 5.578 -12.477 -14.477 1.00 90.88 101 LEU A N 1
ATOM 778 C CA . LEU A 1 101 ? 6.598 -13.399 -14.000 1.00 90.88 101 LEU A CA 1
ATOM 779 C C . LEU A 1 101 ? 6.333 -14.816 -14.552 1.00 90.88 101 LEU A C 1
ATOM 781 O O . LEU A 1 101 ? 5.186 -15.299 -14.545 1.00 90.88 101 LEU A O 1
ATOM 785 N N . PRO A 1 102 ? 7.381 -15.510 -15.034 1.00 92.19 102 PRO A N 1
ATOM 786 C CA . PRO A 1 102 ? 7.251 -16.879 -15.511 1.00 92.19 102 PRO A CA 1
ATOM 787 C C . PRO A 1 102 ? 6.933 -17.818 -14.348 1.00 92.19 102 PRO A C 1
ATOM 789 O O . PRO A 1 102 ? 7.265 -17.533 -13.197 1.00 92.19 102 PRO A O 1
ATOM 792 N N . GLU A 1 103 ? 6.312 -18.959 -14.639 1.00 93.88 103 GLU A N 1
ATOM 793 C CA . GLU A 1 103 ? 6.111 -19.993 -13.620 1.00 93.88 103 GLU A CA 1
ATOM 794 C C . GLU A 1 103 ? 7.445 -20.451 -13.026 1.00 93.88 103 GLU A C 1
ATOM 796 O O . GLU A 1 103 ? 8.452 -20.499 -13.742 1.00 93.88 103 GLU A O 1
ATOM 801 N N . PRO A 1 104 ? 7.474 -20.794 -11.729 1.00 91.31 104 PRO A N 1
ATOM 802 C CA . PRO A 1 104 ? 8.698 -21.256 -11.112 1.00 91.31 104 PRO A CA 1
ATOM 803 C C . PRO A 1 104 ? 9.053 -22.639 -11.656 1.00 91.31 104 PRO A C 1
ATOM 805 O O . PRO A 1 104 ? 8.188 -23.507 -11.790 1.00 91.31 104 PRO A O 1
ATOM 808 N N . SER A 1 105 ? 10.336 -22.870 -11.930 1.00 87.56 105 SER A N 1
ATOM 809 C CA . SER A 1 105 ? 10.821 -24.220 -12.210 1.00 87.56 105 SER A CA 1
ATOM 810 C C . SER A 1 105 ? 10.739 -25.091 -10.957 1.00 87.56 105 SER A C 1
ATOM 812 O O . SER A 1 105 ? 10.844 -24.607 -9.829 1.00 87.56 105 SER A O 1
ATOM 814 N N . ASP A 1 106 ? 10.625 -26.405 -11.131 1.00 82.94 106 ASP A N 1
ATOM 815 C CA . ASP A 1 106 ? 10.554 -27.329 -9.990 1.00 82.94 106 ASP A CA 1
ATOM 816 C C . ASP A 1 106 ? 11.814 -27.287 -9.116 1.00 82.94 106 ASP A C 1
ATOM 818 O O . ASP A 1 106 ? 11.735 -27.485 -7.908 1.00 82.94 106 ASP A O 1
ATOM 822 N N . SER A 1 107 ? 12.960 -26.920 -9.696 1.00 81.75 107 SER A N 1
ATOM 823 C CA . SER A 1 107 ? 14.232 -26.757 -8.985 1.00 81.75 107 SER A CA 1
ATOM 824 C C . SER A 1 107 ? 14.256 -25.621 -7.957 1.00 81.75 107 SER A C 1
ATOM 826 O O . SER A 1 107 ? 15.110 -25.642 -7.074 1.00 81.75 107 SER A O 1
ATOM 828 N N . ILE A 1 108 ? 13.358 -24.633 -8.057 1.00 81.12 108 ILE A N 1
ATOM 829 C CA . ILE A 1 108 ? 13.294 -23.500 -7.118 1.00 81.12 108 ILE A CA 1
ATOM 830 C C . ILE A 1 108 ? 12.145 -23.624 -6.111 1.00 81.12 108 ILE A C 1
ATOM 832 O O . ILE A 1 108 ? 12.035 -22.803 -5.199 1.00 81.12 108 ILE A O 1
ATOM 836 N N . ARG A 1 109 ? 11.291 -24.649 -6.239 1.00 81.94 109 ARG A N 1
ATOM 837 C CA . ARG A 1 109 ? 10.210 -24.906 -5.282 1.00 81.94 109 ARG A CA 1
ATOM 838 C C . ARG A 1 109 ? 10.781 -25.614 -4.056 1.00 81.94 109 ARG A C 1
ATOM 840 O O . ARG A 1 109 ? 11.204 -26.761 -4.130 1.00 81.94 109 ARG A O 1
ATOM 847 N N . SER A 1 110 ? 10.766 -24.941 -2.910 1.00 78.12 110 SER A N 1
ATOM 848 C CA . SER A 1 110 ? 11.271 -25.514 -1.655 1.00 78.12 110 SER A CA 1
ATOM 849 C C . SER A 1 110 ? 10.265 -26.435 -0.963 1.00 78.12 110 SER A C 1
ATOM 851 O O . SER A 1 110 ? 10.659 -27.369 -0.266 1.00 78.12 110 SER A O 1
ATOM 853 N N . LYS A 1 111 ? 8.962 -26.162 -1.113 1.00 85.00 111 LYS A N 1
ATOM 854 C CA . LYS A 1 111 ? 7.889 -26.853 -0.392 1.00 85.00 111 LYS A CA 1
ATOM 855 C C . LYS A 1 111 ? 6.547 -26.695 -1.106 1.00 85.00 111 LYS A C 1
ATOM 857 O O . LYS A 1 111 ? 6.238 -25.617 -1.604 1.00 85.00 111 LYS A O 1
ATOM 862 N N . THR A 1 112 ? 5.735 -27.752 -1.087 1.00 86.81 112 THR A N 1
ATOM 863 C CA . THR A 1 112 ? 4.311 -27.679 -1.458 1.00 86.81 112 THR A CA 1
ATOM 864 C C . THR A 1 112 ? 3.472 -27.449 -0.206 1.00 86.81 112 THR A C 1
ATOM 866 O O . THR A 1 112 ? 3.702 -28.085 0.826 1.00 86.81 112 THR A O 1
ATOM 869 N N . LEU A 1 113 ? 2.514 -26.530 -0.293 1.00 86.75 113 LEU A N 1
ATOM 870 C CA . LEU A 1 113 ? 1.617 -26.151 0.794 1.00 86.75 113 LEU A CA 1
ATOM 871 C C . LEU A 1 113 ? 0.169 -26.332 0.345 1.00 86.75 113 LEU A C 1
ATOM 873 O O . LEU A 1 113 ? -0.155 -26.065 -0.809 1.00 86.75 113 LEU A O 1
ATOM 877 N N . ILE A 1 114 ? -0.689 -26.767 1.265 1.00 86.50 114 ILE A N 1
ATOM 878 C CA . ILE A 1 114 ? -2.140 -26.705 1.088 1.00 86.50 114 ILE A CA 1
ATOM 879 C C . ILE A 1 114 ? -2.583 -25.416 1.762 1.00 86.50 114 ILE A C 1
ATOM 881 O O . ILE A 1 114 ? -2.399 -25.268 2.968 1.00 86.50 114 ILE A O 1
ATOM 885 N N . LEU A 1 115 ? -3.114 -24.492 0.970 1.00 88.88 115 LEU A N 1
ATOM 886 C CA . LEU A 1 115 ? -3.521 -23.172 1.431 1.00 88.88 115 LEU A CA 1
ATOM 887 C C . LEU A 1 115 ? -5.044 -23.082 1.465 1.00 88.88 115 LEU A C 1
ATOM 889 O O . LEU A 1 115 ? -5.735 -23.681 0.639 1.00 88.88 115 LEU A O 1
ATOM 893 N N . TRP A 1 116 ? -5.561 -22.278 2.385 1.00 90.50 116 TRP A N 1
ATOM 894 C CA . TRP A 1 116 ? -6.912 -21.736 2.297 1.00 90.50 116 TRP A CA 1
ATOM 895 C C . TRP A 1 116 ? -6.831 -20.228 2.066 1.00 90.50 116 TRP A C 1
ATOM 897 O O . TRP A 1 116 ? -5.802 -19.598 2.301 1.00 90.50 116 TRP A O 1
ATOM 907 N N . ALA A 1 117 ? -7.905 -19.625 1.567 1.00 86.56 117 ALA A N 1
ATOM 908 C CA . ALA A 1 117 ? -7.905 -18.201 1.269 1.00 86.56 117 ALA A CA 1
ATOM 909 C C . ALA A 1 117 ? -9.137 -17.506 1.839 1.00 86.56 117 ALA A C 1
ATOM 911 O O . ALA A 1 117 ? -10.258 -18.005 1.786 1.00 86.56 117 ALA A O 1
ATOM 912 N N . THR A 1 118 ? -8.894 -16.309 2.353 1.00 88.38 118 THR A N 1
ATOM 913 C CA . THR A 1 118 ? -9.883 -15.259 2.585 1.00 88.38 118 THR A CA 1
ATOM 914 C C . THR A 1 118 ? -9.286 -13.956 2.058 1.00 88.38 118 THR A C 1
ATOM 916 O O . THR A 1 118 ? -8.141 -13.936 1.601 1.00 88.38 118 THR A O 1
ATOM 919 N N . PHE A 1 119 ? -10.031 -12.860 2.107 1.00 87.62 119 PHE A N 1
ATOM 920 C CA . PHE A 1 119 ? -9.537 -11.567 1.660 1.00 87.62 119 PHE A CA 1
ATOM 921 C C . PHE A 1 119 ? -9.874 -10.470 2.663 1.00 87.62 119 PHE A C 1
ATOM 923 O O . PHE A 1 119 ? 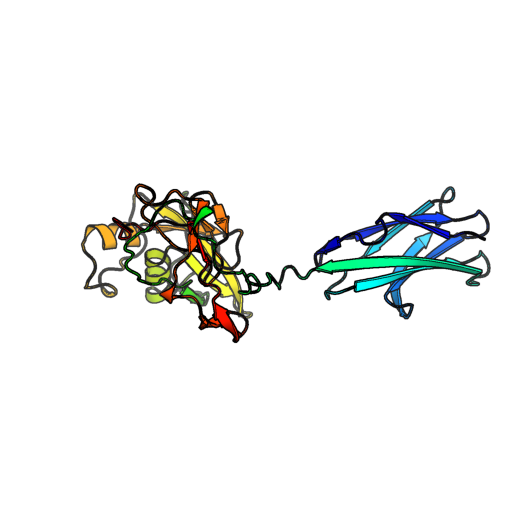-10.881 -10.516 3.368 1.00 87.62 119 PHE A O 1
ATOM 930 N N . TYR A 1 120 ? -9.022 -9.455 2.684 1.00 82.31 120 TYR A N 1
ATOM 931 C CA . TYR A 1 120 ? -9.262 -8.197 3.369 1.00 82.31 120 TYR A CA 1
ATOM 932 C C . TYR A 1 120 ? -9.039 -7.062 2.375 1.00 82.31 120 TYR A C 1
ATOM 934 O O . TYR A 1 120 ? -8.392 -7.235 1.338 1.00 82.31 120 TYR A O 1
ATOM 942 N N . LYS A 1 121 ? -9.633 -5.906 2.655 1.00 86.75 121 LYS A N 1
ATOM 943 C CA . LYS A 1 121 ? -9.527 -4.729 1.793 1.00 86.75 121 LYS A CA 1
ATOM 944 C C . LYS A 1 121 ? -9.236 -3.509 2.642 1.00 86.75 121 LYS A C 1
ATOM 946 O O . LYS A 1 121 ? -9.738 -3.390 3.756 1.00 86.75 121 LYS A O 1
ATOM 951 N N . VAL A 1 122 ? -8.488 -2.566 2.077 1.00 87.00 122 VAL A N 1
ATOM 952 C CA . VAL A 1 122 ? -8.337 -1.244 2.686 1.00 87.00 122 VAL A CA 1
ATOM 953 C C . VAL A 1 122 ? -9.702 -0.563 2.674 1.00 87.00 122 VAL A C 1
ATOM 955 O O . VAL A 1 122 ? -10.227 -0.230 1.607 1.00 87.00 122 VAL A O 1
ATOM 958 N N . HIS A 1 123 ? -10.299 -0.395 3.857 1.00 90.00 123 HIS A N 1
ATOM 959 C CA . HIS A 1 123 ? -11.576 0.299 3.998 1.00 90.00 123 HIS A CA 1
ATOM 960 C C . HIS A 1 123 ? -11.403 1.757 3.578 1.00 90.00 123 HIS A C 1
ATOM 962 O O . HIS A 1 123 ? -10.416 2.393 3.949 1.00 90.00 123 HIS A O 1
ATOM 968 N N . ARG A 1 124 ? -12.343 2.292 2.800 1.00 92.75 124 ARG A N 1
ATOM 969 C CA . ARG A 1 124 ? -12.371 3.717 2.455 1.00 92.75 124 ARG A CA 1
ATOM 970 C C . ARG A 1 124 ? -13.447 4.402 3.271 1.00 92.75 124 ARG A C 1
ATOM 972 O O . ARG A 1 124 ? -14.577 3.926 3.299 1.00 92.75 124 ARG A O 1
ATOM 979 N N . ALA A 1 125 ? -13.087 5.518 3.887 1.00 96.25 125 ALA A N 1
ATOM 980 C CA . ALA A 1 125 ? -13.981 6.293 4.730 1.00 96.25 125 ALA A CA 1
ATOM 981 C C . ALA A 1 125 ? -13.864 7.787 4.421 1.00 96.25 125 ALA A C 1
ATOM 983 O O . ALA A 1 125 ? -12.826 8.251 3.948 1.00 96.25 125 ALA A O 1
ATOM 984 N N . GLN A 1 126 ? -14.927 8.533 4.700 1.00 95.88 126 GLN A N 1
ATOM 985 C CA . GLN A 1 126 ? -14.932 9.988 4.600 1.00 95.88 126 GLN A CA 1
ATOM 986 C C . GLN A 1 126 ? -14.631 10.593 5.974 1.00 95.88 126 GLN A C 1
ATOM 988 O O . GLN A 1 126 ? -15.148 10.111 6.983 1.00 95.88 126 GLN A O 1
ATOM 993 N N . ASP A 1 127 ? -13.819 11.647 6.008 1.00 96.12 127 ASP A N 1
ATOM 994 C CA . ASP A 1 127 ? -13.667 12.472 7.208 1.00 96.12 127 ASP A CA 1
ATOM 995 C C . ASP A 1 127 ? -14.964 13.251 7.492 1.00 96.12 127 ASP A C 1
ATOM 997 O O . ASP A 1 127 ? -15.486 13.925 6.596 1.00 96.12 127 ASP A O 1
ATOM 1001 N N . ILE A 1 128 ? -15.498 13.147 8.714 1.00 94.94 128 ILE A N 1
ATOM 1002 C CA . ILE A 1 128 ? -16.757 13.785 9.125 1.00 94.94 128 ILE A CA 1
ATOM 1003 C C . ILE A 1 128 ? -16.603 14.604 10.424 1.00 94.94 128 ILE A C 1
ATOM 1005 O O . ILE A 1 128 ? -15.973 14.138 11.371 1.00 94.94 128 ILE A O 1
ATOM 1009 N N . PRO A 1 129 ? -17.226 15.793 10.552 1.00 91.12 129 PRO A N 1
ATOM 1010 C CA . PRO A 1 129 ? -17.031 16.664 11.722 1.00 91.12 129 PRO A CA 1
ATOM 1011 C C . PRO A 1 129 ? -17.411 16.036 13.077 1.00 91.12 129 PRO A C 1
ATOM 1013 O O . PRO A 1 129 ? -16.681 16.196 14.065 1.00 91.12 129 PRO A O 1
ATOM 1016 N N . ASP A 1 130 ? -18.510 15.277 13.097 1.00 93.25 130 ASP A N 1
ATOM 1017 C CA . ASP A 1 130 ? -19.132 14.697 14.299 1.00 93.25 130 ASP A CA 1
ATOM 1018 C C . ASP A 1 130 ? -18.849 13.190 14.446 1.00 93.25 130 ASP A C 1
ATOM 1020 O O . ASP A 1 130 ? -19.679 12.414 14.920 1.00 93.25 130 ASP A O 1
ATOM 1024 N N . GLY A 1 131 ? -17.676 12.752 13.983 1.00 96.50 131 GLY A N 1
ATOM 1025 C CA . GLY A 1 131 ? -17.242 11.358 14.054 1.00 96.50 131 GLY A CA 1
ATOM 1026 C C . GLY A 1 131 ? -16.365 11.012 15.261 1.00 96.50 131 GLY A C 1
ATOM 1027 O O . GLY A 1 131 ? -16.003 11.853 16.087 1.00 96.50 131 GLY A O 1
ATOM 1028 N N . TYR A 1 132 ? -15.961 9.747 15.306 1.00 98.00 132 TYR A N 1
ATOM 1029 C CA . TYR A 1 132 ? -14.977 9.207 16.236 1.00 98.00 132 TYR A CA 1
ATOM 1030 C C . TYR A 1 132 ? -13.562 9.458 15.701 1.00 98.00 132 TYR A C 1
ATOM 1032 O O . TYR A 1 132 ? -13.284 9.091 14.555 1.00 98.00 132 TYR A O 1
ATOM 1040 N N . PRO A 1 133 ? -12.662 10.070 16.486 1.00 97.81 133 PRO A N 1
ATOM 1041 C CA . PRO A 1 133 ? -11.315 10.383 16.025 1.00 97.81 133 PRO A CA 1
ATOM 1042 C C . PRO A 1 133 ? -10.471 9.120 15.827 1.00 97.81 133 PRO A C 1
ATOM 1044 O O . PRO A 1 133 ? -10.641 8.117 16.526 1.00 97.81 133 PRO A O 1
ATOM 1047 N N . LEU A 1 134 ? -9.514 9.189 14.903 1.00 98.12 134 LEU A N 1
ATOM 1048 C CA . LEU A 1 134 ? -8.402 8.242 14.882 1.00 98.12 134 LEU A CA 1
ATOM 1049 C C . LEU A 1 134 ? -7.356 8.689 15.906 1.00 98.12 134 LEU A C 1
ATOM 1051 O O . LEU A 1 134 ? -6.814 9.791 15.794 1.00 98.12 134 LEU A O 1
ATOM 1055 N N . LEU A 1 135 ? -7.082 7.843 16.898 1.00 98.06 135 LEU A N 1
ATOM 1056 C CA . LEU A 1 135 ? -6.123 8.133 17.963 1.00 98.06 135 LEU A CA 1
ATOM 1057 C C . LEU A 1 135 ? -4.817 7.366 17.766 1.00 98.06 135 LEU A C 1
ATOM 1059 O O . LEU A 1 135 ? -4.835 6.214 17.330 1.00 98.06 135 LEU A O 1
ATOM 1063 N N . ASP A 1 136 ? -3.694 7.987 18.119 1.00 97.75 136 ASP A N 1
ATOM 1064 C CA . ASP A 1 136 ? -2.405 7.301 18.221 1.00 97.75 136 ASP A CA 1
ATOM 1065 C C . ASP A 1 136 ? -2.272 6.490 19.527 1.00 97.75 136 ASP A C 1
ATOM 1067 O O . ASP A 1 136 ? -3.182 6.436 20.357 1.00 97.75 136 ASP A O 1
ATOM 1071 N N . MET A 1 137 ? -1.126 5.828 19.716 1.00 96.94 137 MET A N 1
ATOM 1072 C CA . MET A 1 137 ? -0.842 5.033 20.922 1.00 96.94 137 MET A CA 1
ATOM 1073 C C . MET A 1 137 ? -0.725 5.862 22.210 1.00 96.94 137 MET A C 1
ATOM 1075 O O . MET A 1 137 ? -0.809 5.296 23.297 1.00 96.94 137 MET A O 1
ATOM 1079 N N . ALA A 1 138 ? -0.524 7.176 22.105 1.00 96.38 138 ALA A N 1
ATOM 1080 C CA . ALA A 1 138 ? -0.509 8.098 23.237 1.00 96.38 138 ALA A CA 1
ATOM 1081 C C . ALA A 1 138 ? -1.890 8.737 23.488 1.00 96.38 138 ALA A C 1
ATOM 1083 O O . ALA A 1 138 ? -2.041 9.509 24.432 1.00 96.38 138 ALA A O 1
ATOM 1084 N N . GLY A 1 139 ? -2.901 8.405 22.676 1.00 95.88 139 GLY A N 1
ATOM 1085 C CA . GLY A 1 139 ? -4.250 8.959 22.763 1.00 95.88 139 GLY A CA 1
ATOM 1086 C C . GLY A 1 139 ? -4.417 10.314 22.070 1.00 95.88 139 GLY A C 1
ATOM 1087 O O . GLY A 1 139 ? -5.464 10.943 22.224 1.00 95.88 139 GLY A O 1
ATOM 1088 N N . ASN A 1 140 ? -3.429 10.781 21.299 1.00 97.19 140 ASN A N 1
ATOM 1089 C CA . ASN A 1 140 ? -3.548 12.033 20.554 1.00 97.19 140 ASN A CA 1
ATOM 1090 C C . ASN A 1 140 ? -4.394 11.837 19.294 1.00 97.19 140 ASN A C 1
ATOM 1092 O O . ASN A 1 140 ? -4.316 10.807 18.626 1.00 97.19 140 ASN A O 1
ATOM 1096 N N . ASN A 1 141 ? -5.154 12.868 18.922 1.00 96.56 141 ASN A N 1
ATOM 1097 C CA . ASN A 1 141 ? -5.936 12.870 17.690 1.00 96.56 141 ASN A CA 1
ATOM 1098 C C . ASN A 1 141 ? -5.032 13.054 16.456 1.00 96.56 141 ASN A C 1
ATOM 1100 O O . ASN A 1 141 ? -4.248 14.000 16.382 1.00 96.56 141 ASN A O 1
ATOM 1104 N N . LEU A 1 142 ? -5.188 12.180 15.460 1.00 95.94 142 LEU A N 1
ATOM 1105 C CA . LEU A 1 142 ? -4.448 12.210 14.195 1.00 95.94 142 LEU A CA 1
ATOM 1106 C C . LEU A 1 142 ? -5.054 13.147 13.137 1.00 95.94 142 LEU A C 1
ATOM 1108 O O . LEU A 1 142 ? -4.504 13.274 12.037 1.00 95.94 142 LEU A O 1
ATOM 1112 N N . GLY A 1 143 ? -6.185 13.782 13.448 1.00 94.50 143 GLY A N 1
ATOM 1113 C CA . GLY A 1 143 ? -6.897 14.712 12.576 1.00 94.50 143 GLY A CA 1
ATOM 1114 C C . GLY A 1 143 ? -8.285 14.208 12.188 1.00 94.50 143 GLY A C 1
ATOM 1115 O O . GLY A 1 143 ? -9.264 14.799 12.647 1.00 94.50 143 GLY A O 1
ATOM 1116 N N . PRO A 1 144 ? -8.392 13.152 11.356 1.00 96.12 144 PRO A N 1
ATOM 1117 C CA . PRO A 1 144 ? -9.672 12.736 10.811 1.00 96.12 144 PRO A CA 1
ATOM 1118 C C . PRO A 1 144 ? -10.560 12.071 11.856 1.00 96.12 144 PRO A C 1
ATOM 1120 O O . PRO A 1 144 ? -10.096 11.416 12.799 1.00 96.12 144 PRO A O 1
ATOM 1123 N N . LYS A 1 145 ? -11.859 12.176 11.612 1.00 97.50 145 LYS A N 1
ATOM 1124 C CA . LYS A 1 145 ? -12.914 11.542 12.385 1.00 97.50 145 LYS A CA 1
ATOM 1125 C C . LYS A 1 145 ? -13.819 10.746 11.459 1.00 97.50 145 LYS A C 1
ATOM 1127 O O . LYS A 1 145 ? -14.157 11.187 10.367 1.00 97.50 145 LYS A O 1
ATOM 1132 N N . LEU A 1 146 ? -14.234 9.571 11.909 1.00 98.06 146 LEU A N 1
ATOM 1133 C CA . LEU A 1 146 ? -15.002 8.626 11.105 1.00 98.06 146 LEU A CA 1
ATOM 1134 C C . LEU A 1 146 ? -16.389 8.390 11.697 1.00 98.06 146 LEU A C 1
ATOM 1136 O O . LEU A 1 146 ? -16.596 8.499 12.906 1.00 98.06 146 LEU A O 1
ATOM 1140 N N . SER A 1 147 ? -17.345 7.997 10.855 1.00 97.81 147 SER A N 1
ATOM 1141 C CA . SER A 1 147 ? -18.613 7.451 11.347 1.00 97.81 147 SER A CA 1
ATOM 1142 C C . SER A 1 147 ? -18.355 6.227 12.236 1.00 97.81 147 SER A C 1
ATOM 1144 O O . SER A 1 147 ? -17.331 5.557 12.093 1.00 97.81 147 SER A O 1
ATOM 1146 N N . LYS A 1 148 ? -19.286 5.885 13.139 1.00 97.50 148 LYS A N 1
ATOM 1147 C CA . LYS A 1 148 ? -19.158 4.668 13.969 1.00 97.50 148 LYS A CA 1
ATOM 1148 C C . LYS A 1 148 ? -18.884 3.428 13.112 1.00 97.50 148 LYS A C 1
ATOM 1150 O O . LYS A 1 148 ? -18.029 2.612 13.441 1.00 97.50 148 LYS A O 1
ATOM 1155 N N . HIS A 1 149 ? -19.626 3.313 12.013 1.00 97.00 149 HIS A N 1
ATOM 1156 C CA . HIS A 1 149 ? -19.501 2.224 11.055 1.00 97.00 149 HIS A CA 1
ATOM 1157 C C . HIS A 1 149 ? -18.085 2.164 10.473 1.00 97.00 149 HIS A C 1
ATOM 1159 O O . HIS A 1 149 ? -17.417 1.136 10.568 1.00 97.00 149 HIS A O 1
ATOM 1165 N N . ASP A 1 150 ? -17.594 3.282 9.940 1.00 97.62 150 ASP A N 1
ATOM 1166 C CA . ASP A 1 150 ? -16.283 3.336 9.299 1.00 97.62 150 ASP A CA 1
ATOM 1167 C C . ASP A 1 150 ? -15.131 3.165 10.278 1.00 97.62 150 ASP A C 1
ATOM 1169 O O . ASP A 1 150 ? -14.160 2.489 9.949 1.00 97.62 150 ASP A O 1
ATOM 1173 N N . TRP A 1 151 ? -15.246 3.716 11.487 1.00 97.88 151 TRP A N 1
ATOM 1174 C CA . TRP A 1 151 ? -14.254 3.529 12.540 1.00 97.88 151 TRP A CA 1
ATOM 1175 C C . TRP A 1 151 ? -14.135 2.051 12.918 1.00 97.88 151 TRP A C 1
ATOM 1177 O O . TRP A 1 151 ? -13.039 1.499 12.959 1.00 97.88 151 TRP A O 1
ATOM 1187 N N . CYS A 1 152 ? -15.265 1.372 13.123 1.00 96.88 152 CYS A N 1
ATOM 1188 C CA . CYS A 1 152 ? -15.273 -0.042 13.481 1.00 96.88 152 CYS A CA 1
ATOM 1189 C C . CYS A 1 152 ? -14.747 -0.937 12.353 1.00 96.88 152 CYS A C 1
ATOM 1191 O O . CYS A 1 152 ? -13.998 -1.877 12.619 1.00 96.88 152 CYS A O 1
ATOM 1193 N N . HIS A 1 153 ? -15.074 -0.637 11.094 1.00 95.62 153 HIS A N 1
ATOM 1194 C CA . HIS A 1 153 ? -14.488 -1.340 9.953 1.00 95.62 153 HIS A CA 1
ATOM 1195 C C . HIS A 1 153 ? -12.989 -1.053 9.800 1.00 95.62 153 HIS A C 1
ATOM 1197 O O . HIS A 1 153 ? -12.228 -1.987 9.559 1.00 95.62 153 HIS A O 1
ATOM 1203 N N . ALA A 1 154 ? -12.543 0.189 10.002 1.00 95.56 154 ALA A N 1
ATOM 1204 C CA . ALA A 1 154 ? -11.127 0.551 10.022 1.00 95.56 154 ALA A CA 1
ATOM 1205 C C . ALA A 1 154 ? -10.355 -0.239 11.088 1.00 95.56 154 ALA A C 1
ATOM 1207 O O . ALA A 1 154 ? -9.307 -0.813 10.798 1.00 95.56 154 ALA A O 1
ATOM 1208 N N . ALA A 1 155 ? -10.902 -0.311 12.304 1.00 94.94 155 ALA A N 1
ATOM 1209 C CA . ALA A 1 155 ? -10.313 -1.040 13.417 1.00 94.94 155 ALA A CA 1
ATOM 1210 C C . ALA A 1 155 ? -10.260 -2.555 13.159 1.00 94.94 155 ALA A C 1
ATOM 1212 O O . ALA A 1 155 ? -9.241 -3.185 13.435 1.00 94.94 155 ALA A O 1
ATOM 1213 N N . LEU A 1 156 ? -11.322 -3.135 12.588 1.00 91.81 156 LEU A N 1
ATOM 1214 C CA . LEU A 1 156 ? -11.378 -4.566 12.280 1.00 91.81 156 LEU A CA 1
ATOM 1215 C C . LEU A 1 156 ? -10.408 -4.959 11.156 1.00 91.81 156 LEU A C 1
ATOM 1217 O O . LEU A 1 156 ? -9.761 -5.999 11.244 1.00 91.81 156 LEU A O 1
ATOM 1221 N N . GLN A 1 157 ? -10.307 -4.142 10.102 1.00 90.19 157 GLN A N 1
ATOM 1222 C CA . GLN A 1 157 ? -9.394 -4.386 8.976 1.00 90.19 157 GLN A CA 1
ATOM 1223 C C . GLN A 1 157 ? -7.937 -4.042 9.323 1.00 90.19 157 GLN A C 1
ATOM 1225 O O . GLN A 1 157 ? -7.023 -4.509 8.652 1.00 90.19 157 GLN A O 1
ATOM 1230 N N . GLY A 1 158 ? -7.712 -3.197 10.335 1.00 91.31 158 GLY A N 1
ATOM 1231 C CA . GLY A 1 158 ? -6.387 -2.719 10.736 1.00 91.31 158 GLY A CA 1
ATOM 1232 C C . GLY A 1 158 ? -5.791 -1.654 9.810 1.00 91.31 158 GLY A C 1
ATOM 1233 O O . GLY A 1 158 ? -4.657 -1.228 10.012 1.00 91.31 158 GLY A O 1
ATOM 1234 N N . THR A 1 159 ? -6.516 -1.210 8.782 1.00 93.75 159 THR A N 1
ATOM 1235 C CA . THR A 1 159 ? -6.090 -0.146 7.864 1.00 93.75 159 THR A CA 1
ATOM 1236 C C . THR A 1 159 ? -7.306 0.573 7.291 1.00 93.75 159 THR A C 1
ATOM 1238 O O . THR A 1 159 ? -8.304 -0.055 6.929 1.00 93.75 159 THR A O 1
ATOM 1241 N N . VAL A 1 160 ? -7.210 1.896 7.162 1.00 96.31 160 VAL A N 1
ATOM 1242 C CA . VAL A 1 160 ? -8.235 2.735 6.535 1.00 96.31 160 VAL A CA 1
ATOM 1243 C C . VAL A 1 160 ? -7.608 3.813 5.666 1.00 96.31 160 VAL A C 1
ATOM 1245 O O . VAL A 1 160 ? -6.618 4.440 6.033 1.00 96.31 160 VAL A O 1
ATOM 1248 N N . GLN A 1 161 ? -8.208 4.050 4.506 1.00 96.50 161 GLN A N 1
ATOM 1249 C CA . GLN A 1 161 ? -7.925 5.200 3.664 1.00 96.50 161 GLN A CA 1
ATOM 1250 C C . GLN A 1 161 ? -9.031 6.234 3.862 1.00 96.50 161 GLN A C 1
ATOM 1252 O O . GLN A 1 161 ? -10.171 6.030 3.445 1.00 96.50 161 GLN A O 1
ATOM 1257 N N . VAL A 1 162 ? -8.684 7.339 4.512 1.00 96.94 162 VAL A N 1
ATOM 1258 C CA . VAL A 1 162 ? -9.606 8.436 4.795 1.00 96.94 162 VAL A CA 1
ATOM 1259 C C . VAL A 1 162 ? -9.494 9.483 3.699 1.00 96.94 162 VAL A C 1
ATOM 1261 O O . VAL A 1 162 ? -8.396 9.944 3.385 1.00 96.94 162 VAL A O 1
ATOM 1264 N N . LEU A 1 163 ? -10.624 9.840 3.105 1.00 91.75 163 LEU A N 1
ATOM 1265 C CA . LEU A 1 163 ? -10.737 10.934 2.153 1.00 91.75 163 LEU A CA 1
ATOM 1266 C C . LEU A 1 163 ? -10.985 12.234 2.922 1.00 91.75 163 LEU A C 1
ATOM 1268 O O . LEU A 1 163 ? -11.893 12.295 3.753 1.00 91.75 163 LEU A O 1
ATOM 1272 N N . ASP A 1 164 ? -10.188 13.266 2.648 1.00 85.88 164 ASP A N 1
ATOM 1273 C CA . ASP A 1 164 ? -10.460 14.610 3.162 1.00 85.88 164 ASP A CA 1
ATOM 1274 C C . ASP A 1 164 ? -11.666 15.255 2.447 1.00 85.88 164 ASP A C 1
ATOM 1276 O O . ASP A 1 164 ? -12.274 14.670 1.545 1.00 85.88 164 ASP A O 1
ATOM 1280 N N . ALA A 1 165 ? -12.024 16.482 2.838 1.00 82.12 165 ALA A N 1
ATOM 1281 C CA . ALA A 1 165 ? -13.131 17.226 2.228 1.00 82.12 165 ALA A CA 1
ATOM 1282 C C . ALA A 1 165 ? -12.961 17.475 0.713 1.00 82.12 165 ALA A C 1
ATOM 1284 O O . ALA A 1 165 ? -13.945 17.706 0.016 1.00 82.12 165 ALA A O 1
ATOM 1285 N N . ASN A 1 166 ? -11.731 17.402 0.193 1.00 83.12 166 ASN A N 1
ATOM 1286 C CA . ASN A 1 166 ? -11.415 17.541 -1.229 1.00 83.12 166 ASN A CA 1
ATOM 1287 C C . ASN A 1 166 ? -11.295 16.179 -1.939 1.00 83.12 166 ASN A C 1
ATOM 1289 O O . ASN A 1 166 ? -10.869 16.117 -3.093 1.00 83.12 166 ASN A O 1
ATOM 1293 N N . GLY A 1 167 ? -11.618 15.077 -1.255 1.00 82.31 167 GLY A N 1
ATOM 1294 C CA . GLY A 1 167 ? -11.502 13.719 -1.779 1.00 82.31 167 GLY A CA 1
ATOM 1295 C C . GLY A 1 167 ? -10.065 13.197 -1.854 1.00 82.31 167 GLY A C 1
ATOM 1296 O O . GLY A 1 167 ? -9.824 12.166 -2.487 1.00 82.31 167 GLY A O 1
ATOM 1297 N N . LYS A 1 168 ? -9.087 13.873 -1.239 1.00 81.94 168 LYS A N 1
ATOM 1298 C CA . LYS A 1 168 ? -7.696 13.411 -1.237 1.00 81.94 168 LYS A CA 1
ATOM 1299 C C . LYS A 1 168 ? -7.524 12.298 -0.195 1.00 81.94 168 LYS A C 1
ATOM 1301 O O . LYS A 1 168 ? -7.820 12.519 0.979 1.00 81.94 168 LYS A O 1
ATOM 1306 N N . PRO A 1 169 ? -7.004 11.119 -0.583 1.00 90.25 169 PRO A N 1
ATOM 1307 C CA . PRO A 1 169 ? -6.814 10.017 0.347 1.00 90.25 169 PRO A CA 1
ATOM 1308 C C . PRO A 1 169 ? -5.588 10.211 1.244 1.00 90.25 169 PRO A C 1
ATOM 1310 O O . PRO A 1 169 ? -4.513 10.608 0.783 1.00 90.25 169 PRO A O 1
ATOM 1313 N N . ARG A 1 170 ? -5.728 9.819 2.510 1.00 93.31 170 ARG A N 1
ATOM 1314 C CA . ARG A 1 170 ? -4.635 9.577 3.454 1.00 93.31 170 ARG A CA 1
ATOM 1315 C C . ARG A 1 170 ? -4.862 8.245 4.162 1.00 93.31 170 ARG A C 1
ATOM 1317 O O . ARG A 1 170 ? -5.961 7.975 4.635 1.00 93.31 170 ARG A O 1
ATOM 1324 N N . THR A 1 171 ? -3.827 7.417 4.227 1.00 95.56 171 THR A N 1
ATOM 1325 C CA . THR A 1 171 ? -3.927 6.060 4.779 1.00 95.56 171 THR A CA 1
ATOM 1326 C C . THR A 1 171 ? -3.424 6.018 6.220 1.00 95.56 171 THR A C 1
ATOM 1328 O O . THR A 1 171 ? -2.433 6.671 6.559 1.00 95.56 171 THR A O 1
ATOM 1331 N N . PHE A 1 172 ? -4.121 5.262 7.064 1.00 96.75 172 PHE A N 1
ATOM 1332 C CA . PHE A 1 172 ? -3.822 5.064 8.476 1.00 96.75 172 PHE A CA 1
ATOM 1333 C C . PHE A 1 172 ? -3.821 3.571 8.798 1.00 96.75 172 PHE A C 1
ATOM 1335 O O . PHE A 1 172 ? -4.755 2.860 8.424 1.00 96.75 172 PHE A O 1
ATOM 1342 N N . ASN A 1 173 ? -2.792 3.123 9.511 1.00 95.56 173 ASN A N 1
ATOM 1343 C CA . ASN A 1 173 ? -2.557 1.723 9.850 1.00 95.56 173 ASN A CA 1
ATOM 1344 C C . ASN A 1 173 ? -2.669 1.471 11.345 1.00 95.56 173 ASN A C 1
ATOM 1346 O O . ASN A 1 173 ? -2.467 2.377 12.147 1.00 95.56 173 ASN A O 1
ATOM 1350 N N . PHE A 1 174 ? -2.952 0.224 11.709 1.00 94.44 174 PHE A N 1
ATOM 1351 C CA . PHE A 1 174 ? -2.896 -0.268 13.077 1.00 94.44 174 PHE A CA 1
ATOM 1352 C C . PHE A 1 174 ? -1.528 0.036 13.704 1.00 94.44 174 PHE A C 1
ATOM 1354 O O . PHE A 1 174 ? -0.492 -0.397 13.204 1.00 94.44 174 PHE A O 1
ATOM 1361 N N . ALA A 1 175 ? -1.534 0.761 14.820 1.00 94.88 175 ALA A N 1
ATOM 1362 C CA . ALA A 1 175 ? -0.338 1.074 15.604 1.00 94.88 175 ALA A CA 1
ATOM 1363 C C . ALA A 1 175 ? -0.255 0.265 16.905 1.00 94.88 175 ALA A C 1
ATOM 1365 O O . ALA A 1 175 ? 0.799 0.198 17.533 1.00 94.88 175 ALA A O 1
ATOM 1366 N N . GLY A 1 176 ? -1.365 -0.347 17.313 1.00 94.56 176 GLY A N 1
ATOM 1367 C CA . GLY A 1 176 ? -1.471 -1.095 18.554 1.00 94.56 176 GLY A CA 1
ATOM 1368 C C . GLY A 1 176 ? -2.872 -1.003 19.137 1.00 94.56 176 GLY A C 1
ATOM 1369 O O . GLY A 1 176 ? -3.842 -0.683 18.445 1.00 94.56 176 GLY A O 1
ATOM 1370 N N . ARG A 1 177 ? -2.982 -1.314 20.427 1.00 96.50 177 ARG A N 1
ATOM 1371 C CA . ARG A 1 177 ? -4.233 -1.206 21.175 1.00 96.50 177 ARG A CA 1
ATOM 1372 C C . ARG A 1 177 ? -4.015 -0.401 22.448 1.00 96.50 177 ARG A C 1
ATOM 1374 O O . ARG A 1 177 ? -3.035 -0.643 23.150 1.00 96.50 177 ARG A O 1
ATOM 1381 N N . SER A 1 178 ? -4.937 0.505 22.747 1.00 96.25 178 SER A N 1
ATOM 1382 C CA . SER A 1 178 ? -5.014 1.200 24.032 1.00 96.25 178 SER A CA 1
ATOM 1383 C C . SER A 1 178 ? -5.443 0.248 25.154 1.00 96.25 178 SER A C 1
ATOM 1385 O O . SER A 1 178 ? -5.981 -0.833 24.900 1.00 96.25 178 SER A O 1
ATOM 1387 N N . SER A 1 179 ? -5.224 0.644 26.411 1.00 93.75 179 SER A N 1
ATOM 1388 C CA . SER A 1 179 ? -5.785 -0.068 27.569 1.00 93.75 179 SER A CA 1
ATOM 1389 C C . SER A 1 179 ? -7.310 0.068 27.628 1.00 93.75 179 SER A C 1
ATOM 1391 O O . SER A 1 179 ? -8.008 -0.910 27.895 1.00 93.75 179 SER A O 1
ATOM 1393 N N . GLU A 1 180 ? -7.814 1.256 27.289 1.00 94.12 180 GLU A N 1
ATOM 1394 C CA . GLU A 1 180 ? -9.234 1.607 27.313 1.00 94.12 180 GLU A CA 1
ATOM 1395 C C . GLU A 1 180 ? -9.908 1.423 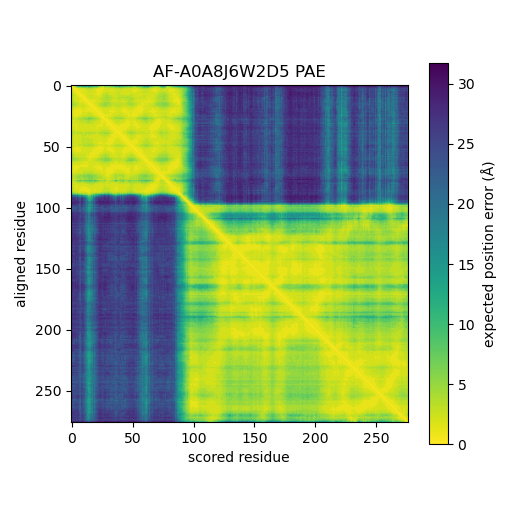25.954 1.00 94.12 180 GLU A C 1
ATOM 1397 O O . GLU A 1 180 ? -9.300 1.656 24.905 1.00 94.12 180 GLU A O 1
ATOM 1402 N N . ALA A 1 181 ? -11.183 1.034 25.970 1.00 96.62 181 ALA A N 1
ATOM 1403 C CA . ALA A 1 181 ? -12.017 0.998 24.772 1.00 96.62 181 ALA A CA 1
ATOM 1404 C C . ALA A 1 181 ? -12.328 2.420 24.277 1.00 96.62 181 ALA A C 1
ATOM 1406 O O . ALA A 1 181 ? -12.671 3.299 25.060 1.00 96.62 181 ALA A O 1
ATOM 1407 N N . GLN A 1 182 ? -12.239 2.621 22.964 1.00 96.88 182 GLN A N 1
ATOM 1408 C CA . GLN A 1 182 ? -12.479 3.895 22.288 1.00 96.88 182 GLN A CA 1
ATOM 1409 C C . GLN A 1 182 ? -13.885 3.954 21.679 1.00 96.88 182 GLN A C 1
ATOM 1411 O O . GLN A 1 182 ? -14.614 4.921 21.889 1.00 96.88 182 GLN A O 1
ATOM 1416 N N . VAL A 1 183 ? -14.290 2.912 20.944 1.00 97.25 183 VAL A N 1
ATOM 1417 C CA . VAL A 1 183 ? -15.608 2.833 20.291 1.00 97.25 183 VAL A CA 1
ATOM 1418 C C . VAL A 1 183 ? -16.186 1.438 20.468 1.00 97.25 183 VAL A C 1
ATOM 1420 O O . VAL A 1 183 ? -15.493 0.451 20.252 1.00 97.25 183 VAL A O 1
ATOM 1423 N N . ASP A 1 184 ? -17.464 1.340 20.839 1.00 96.62 184 ASP A N 1
ATOM 1424 C CA . ASP A 1 184 ? -18.148 0.051 20.953 1.00 96.62 184 ASP A CA 1
ATOM 1425 C C . ASP A 1 184 ? -18.660 -0.459 19.595 1.00 96.62 184 ASP A C 1
ATOM 1427 O O . ASP A 1 184 ? -19.694 -0.008 19.089 1.00 96.62 184 ASP A O 1
ATOM 1431 N N . CYS A 1 185 ? -17.965 -1.447 19.034 1.00 96.50 185 CYS A N 1
ATOM 1432 C CA . CYS A 1 185 ? -18.287 -2.067 17.751 1.00 96.50 185 CYS A CA 1
ATOM 1433 C C . CYS A 1 185 ? -19.208 -3.296 17.844 1.00 96.50 185 CYS A C 1
ATOM 1435 O O . CYS A 1 185 ? -19.554 -3.869 16.810 1.00 96.50 185 CYS A O 1
ATOM 1437 N N . SER A 1 186 ? -19.656 -3.690 19.043 1.00 94.88 186 SER A N 1
ATOM 1438 C CA . SER A 1 186 ? -20.454 -4.910 19.266 1.00 94.88 186 SER A CA 1
ATOM 1439 C C . SER A 1 186 ? -21.711 -4.985 18.388 1.00 94.88 186 SER A C 1
ATOM 1441 O O . SER A 1 186 ? -21.996 -6.011 17.772 1.00 94.88 186 SER A O 1
ATOM 1443 N N . SER A 1 187 ? -22.425 -3.863 18.258 1.00 94.50 187 SER A N 1
ATOM 1444 C CA . SER A 1 187 ? -23.650 -3.759 17.450 1.00 94.50 187 SER A CA 1
ATOM 1445 C C . SER A 1 187 ? -23.456 -4.049 15.954 1.00 94.50 187 SER A C 1
ATOM 1447 O O . SER A 1 187 ? -24.413 -4.464 15.298 1.00 94.50 187 SER A O 1
ATOM 1449 N N . LEU A 1 188 ? -22.243 -3.845 15.424 1.00 94.56 188 LEU A N 1
ATOM 1450 C CA . LEU A 1 188 ? -21.928 -3.987 13.999 1.00 94.56 188 LEU A CA 1
ATOM 1451 C C . LEU A 1 188 ? -21.445 -5.397 13.643 1.00 94.56 188 LEU A C 1
ATOM 1453 O O . LEU A 1 188 ? -21.682 -5.861 12.531 1.00 94.56 188 LEU A O 1
ATOM 1457 N N . PHE A 1 189 ? -20.808 -6.098 14.582 1.00 92.56 189 PHE A N 1
ATOM 1458 C CA . PHE A 1 189 ? -20.133 -7.369 14.315 1.00 92.56 189 PHE A CA 1
ATOM 1459 C C . PHE A 1 189 ? -20.642 -8.498 15.213 1.00 92.56 189 PHE A C 1
ATOM 1461 O O . PHE A 1 189 ? -19.907 -9.066 16.015 1.00 92.56 189 PHE A O 1
ATOM 1468 N N . ARG A 1 190 ? -21.919 -8.862 15.053 1.00 88.31 190 ARG A N 1
ATOM 1469 C CA . ARG A 1 190 ? -22.588 -9.883 15.886 1.00 88.31 190 ARG A CA 1
ATOM 1470 C C . ARG A 1 190 ? -21.966 -11.283 15.811 1.00 88.31 190 ARG A C 1
ATOM 1472 O O . ARG A 1 190 ? -22.222 -12.096 16.689 1.00 88.31 190 ARG A O 1
ATOM 1479 N N . SER A 1 191 ? -21.205 -11.575 14.757 1.00 88.06 191 SER A N 1
ATOM 1480 C CA . SER A 1 191 ? -20.544 -12.868 14.554 1.00 88.06 191 SER A CA 1
ATOM 1481 C C . SER A 1 191 ? -19.169 -12.970 15.214 1.00 88.06 191 SER A C 1
ATOM 1483 O O . SER A 1 191 ? -18.628 -14.070 15.279 1.00 88.06 191 SER A O 1
ATOM 1485 N N . LEU A 1 192 ? -18.582 -11.853 15.655 1.00 87.88 192 LEU A N 1
ATOM 1486 C CA . LEU A 1 192 ? -17.274 -11.860 16.305 1.00 87.88 192 LEU A CA 1
ATOM 1487 C C . LEU A 1 192 ? -17.408 -12.255 17.773 1.00 87.88 192 LEU A C 1
ATOM 1489 O O . LEU A 1 192 ? -18.381 -11.910 18.448 1.00 87.88 192 LEU A O 1
ATOM 1493 N N . ASN A 1 193 ? -16.404 -12.960 18.285 1.00 91.75 193 ASN A N 1
ATOM 1494 C CA . ASN A 1 193 ? -16.356 -13.305 19.698 1.00 91.75 193 ASN A CA 1
ATOM 1495 C C . ASN A 1 193 ? -15.975 -12.086 20.561 1.00 91.75 193 ASN A C 1
ATOM 1497 O O . ASN A 1 193 ? -15.490 -11.060 20.077 1.00 91.75 193 ASN A O 1
ATOM 1501 N N . LEU A 1 194 ? -16.174 -12.202 21.877 1.00 91.69 194 LEU A N 1
ATOM 1502 C CA . LEU A 1 194 ? -15.939 -11.099 22.815 1.00 91.69 194 LEU A CA 1
ATOM 1503 C C . LEU A 1 194 ? -14.498 -10.568 22.777 1.00 91.69 194 LEU A C 1
ATOM 1505 O O . LEU A 1 194 ? -14.298 -9.358 22.864 1.00 91.69 194 LEU A O 1
ATOM 1509 N N . ASN A 1 195 ? -13.501 -11.439 22.613 1.00 91.69 195 ASN A N 1
ATOM 1510 C CA . ASN A 1 195 ? -12.097 -11.026 22.578 1.00 91.69 195 ASN A CA 1
ATOM 1511 C C . ASN A 1 195 ? -11.779 -10.220 21.312 1.00 91.69 195 ASN A C 1
ATOM 1513 O O . ASN A 1 195 ? -11.042 -9.235 21.374 1.00 91.69 195 ASN A O 1
ATOM 1517 N N . GLU A 1 196 ? -12.354 -10.604 20.173 1.00 91.44 196 GLU A N 1
ATOM 1518 C CA . GLU A 1 196 ? -12.227 -9.879 18.905 1.00 91.44 196 GLU A CA 1
ATOM 1519 C C . GLU A 1 196 ? -12.886 -8.501 18.983 1.00 91.44 196 GLU A C 1
ATOM 1521 O O . GLU A 1 196 ? -12.265 -7.504 18.604 1.00 91.44 196 GLU A O 1
ATOM 1526 N N . ILE A 1 197 ? -14.096 -8.418 19.548 1.00 95.06 197 ILE A N 1
ATOM 1527 C CA . ILE A 1 197 ? -14.790 -7.143 19.778 1.00 95.06 197 ILE A CA 1
ATOM 1528 C C . ILE A 1 197 ? -13.969 -6.242 20.699 1.00 95.06 197 ILE A C 1
ATOM 1530 O O . ILE A 1 197 ? -13.670 -5.105 20.344 1.00 95.06 197 ILE A O 1
ATOM 1534 N N . GLN A 1 198 ? -13.525 -6.748 21.851 1.00 94.81 198 GLN A N 1
ATOM 1535 C CA . GLN A 1 198 ? -12.697 -5.973 22.777 1.00 94.81 198 GLN A CA 1
ATOM 1536 C C . GLN A 1 198 ? -11.369 -5.541 22.143 1.00 94.81 198 GLN A C 1
ATOM 1538 O O . GLN A 1 198 ? -10.870 -4.450 22.414 1.00 94.81 198 GLN A O 1
ATOM 1543 N N . GLY A 1 199 ? -10.761 -6.388 21.313 1.00 94.56 199 GLY A N 1
ATOM 1544 C CA . GLY A 1 199 ? -9.556 -6.050 20.561 1.00 94.56 199 GLY A CA 1
ATOM 1545 C C . GLY A 1 199 ? -9.790 -4.941 19.534 1.00 94.56 199 GLY A C 1
ATOM 1546 O O . GLY A 1 199 ? -8.931 -4.074 19.389 1.00 94.56 199 GLY A O 1
ATOM 1547 N N . THR A 1 200 ? -10.940 -4.960 18.861 1.00 95.38 200 THR A N 1
ATOM 1548 C CA . THR A 1 200 ? -11.353 -3.974 17.848 1.00 95.38 200 THR A CA 1
ATOM 1549 C C . THR A 1 200 ? -11.671 -2.625 18.487 1.00 95.38 200 THR A C 1
ATOM 1551 O O . THR A 1 200 ? -11.173 -1.596 18.042 1.00 95.38 200 THR A O 1
ATOM 1554 N N . ASN A 1 201 ? -12.406 -2.625 19.600 1.00 97.56 201 ASN A N 1
ATOM 1555 C CA . ASN A 1 201 ? -12.805 -1.409 20.311 1.00 97.56 201 ASN A CA 1
ATOM 1556 C C . ASN A 1 201 ? -11.611 -0.581 20.822 1.00 97.56 201 ASN A C 1
ATOM 1558 O O . ASN A 1 201 ? -11.786 0.580 21.171 1.00 97.56 201 ASN A O 1
ATOM 1562 N N . ARG A 1 202 ? -10.411 -1.171 20.906 1.00 97.56 202 ARG A N 1
ATOM 1563 C CA . ARG A 1 202 ? -9.197 -0.565 21.477 1.00 97.56 202 ARG A CA 1
ATOM 1564 C C . ARG A 1 202 ? -8.147 -0.168 20.439 1.00 97.56 202 ARG A C 1
ATOM 1566 O O . ARG A 1 202 ? -7.044 0.193 20.824 1.00 97.56 202 ARG A O 1
ATOM 1573 N N . VAL A 1 203 ? -8.423 -0.297 19.142 1.00 97.44 203 VAL A N 1
ATOM 1574 C CA . VAL A 1 203 ? -7.406 -0.066 18.103 1.00 97.44 203 VAL A CA 1
ATOM 1575 C C . VAL A 1 203 ? -6.940 1.391 18.083 1.00 97.44 203 VAL A C 1
ATOM 1577 O O . VAL A 1 203 ? -7.745 2.311 17.993 1.00 97.44 203 VAL A O 1
ATOM 1580 N N . CYS A 1 204 ? -5.624 1.583 18.117 1.00 97.75 204 CYS A N 1
ATOM 1581 C CA . CYS A 1 204 ? -4.956 2.849 17.830 1.00 97.75 204 CYS A CA 1
ATOM 1582 C C . CYS A 1 204 ? -4.335 2.803 16.430 1.00 97.75 204 CYS A C 1
ATOM 1584 O O . CYS A 1 204 ? -3.977 1.734 15.923 1.00 97.75 204 CYS A O 1
ATOM 1586 N N . PHE A 1 205 ? -4.154 3.973 15.831 1.00 97.81 205 PHE A N 1
ATOM 1587 C CA . PHE A 1 205 ? -3.689 4.140 14.462 1.00 97.81 205 PHE A CA 1
ATOM 1588 C C . PHE A 1 205 ? -2.381 4.935 14.387 1.00 97.81 205 PHE A C 1
ATOM 1590 O O . PHE A 1 205 ? -1.978 5.623 15.319 1.00 97.81 205 PHE A O 1
ATOM 1597 N N . ALA A 1 206 ? -1.715 4.857 13.243 1.00 96.38 206 ALA A N 1
ATOM 1598 C CA . ALA A 1 206 ? -0.625 5.734 12.847 1.00 96.38 206 ALA A CA 1
ATOM 1599 C C . ALA A 1 206 ? -0.793 6.110 11.376 1.00 96.38 206 ALA A C 1
ATOM 1601 O O . ALA A 1 206 ? -1.435 5.399 10.603 1.00 96.38 206 ALA A O 1
ATOM 1602 N N . VAL A 1 207 ? -0.207 7.236 10.976 1.00 94.44 207 VAL A N 1
ATOM 1603 C CA . VAL A 1 207 ? -0.163 7.626 9.563 1.00 94.44 207 VAL A CA 1
ATOM 1604 C C . VAL A 1 207 ? 0.682 6.607 8.807 1.00 94.44 207 VAL A C 1
ATOM 1606 O O . VAL A 1 207 ? 1.839 6.384 9.160 1.00 94.44 207 VAL A O 1
ATOM 1609 N N . SER A 1 208 ? 0.108 6.025 7.760 1.00 93.38 208 SER A N 1
ATOM 1610 C CA . SER A 1 208 ? 0.808 5.068 6.915 1.00 93.38 208 SER A CA 1
ATOM 1611 C C . SER A 1 208 ? 1.835 5.760 6.017 1.00 93.38 208 SER A C 1
ATOM 1613 O O . SER A 1 208 ? 1.605 6.853 5.491 1.00 93.38 208 SER A O 1
ATOM 1615 N N . LYS A 1 209 ? 2.964 5.087 5.804 1.00 88.38 209 LYS A N 1
ATOM 1616 C CA . LYS A 1 209 ? 3.977 5.391 4.788 1.00 88.38 209 LYS A CA 1
ATOM 1617 C C . LYS A 1 209 ? 3.537 4.940 3.392 1.00 88.38 209 LYS A C 1
ATOM 1619 O O . LYS A 1 209 ? 4.030 5.474 2.402 1.00 88.38 209 LYS A O 1
ATOM 1624 N N . GLY A 1 210 ? 2.648 3.948 3.309 1.00 85.75 210 GLY A N 1
ATOM 1625 C CA . GLY A 1 210 ? 2.180 3.335 2.069 1.00 85.75 210 GLY A CA 1
ATOM 1626 C C . GLY A 1 210 ? 0.777 3.783 1.669 1.00 85.75 210 GLY A C 1
ATOM 1627 O O . GLY A 1 210 ? -0.070 4.104 2.496 1.00 85.75 210 GLY A O 1
ATOM 1628 N N . THR A 1 211 ? 0.479 3.744 0.370 1.00 87.56 211 THR A N 1
ATOM 1629 C CA . THR A 1 211 ? -0.876 4.047 -0.123 1.00 87.56 211 THR A CA 1
ATOM 1630 C C . THR A 1 211 ? -1.911 3.034 0.369 1.00 87.56 211 THR A C 1
ATOM 1632 O O . THR A 1 211 ? -3.049 3.416 0.639 1.00 87.56 211 THR A O 1
ATOM 1635 N N . PHE A 1 212 ? -1.522 1.767 0.515 1.00 89.69 212 PHE A N 1
ATOM 1636 C CA . PHE A 1 212 ? -2.405 0.669 0.925 1.00 89.69 212 PHE A CA 1
ATOM 1637 C C . PHE A 1 212 ? -2.069 0.109 2.309 1.00 89.69 212 PHE A C 1
ATOM 1639 O O . PHE A 1 212 ? -2.516 -0.981 2.651 1.00 89.69 212 PHE A O 1
ATOM 1646 N N . GLY A 1 213 ? -1.305 0.860 3.099 1.00 91.94 213 GLY A N 1
ATOM 1647 C CA . GLY A 1 213 ? -0.878 0.436 4.418 1.00 91.94 213 GLY A CA 1
ATOM 1648 C C . GLY A 1 213 ? 0.427 -0.347 4.429 1.00 91.94 213 GLY A C 1
ATOM 1649 O O . GLY A 1 213 ? 1.056 -0.602 3.396 1.00 91.94 213 GLY A O 1
ATOM 1650 N N . GLU A 1 214 ? 0.825 -0.715 5.636 1.00 92.00 214 GLU A N 1
ATOM 1651 C CA . GLU A 1 214 ? 1.972 -1.549 5.946 1.00 92.00 214 GLU A CA 1
ATOM 1652 C C . GLU A 1 214 ? 1.540 -2.839 6.641 1.00 92.00 214 GLU A C 1
ATOM 1654 O O . GLU A 1 214 ? 0.714 -2.823 7.553 1.00 92.00 214 GLU A O 1
ATOM 1659 N N . GLY A 1 215 ? 2.153 -3.946 6.239 1.00 91.94 215 GLY A N 1
ATOM 1660 C CA . GLY A 1 215 ? 2.077 -5.208 6.956 1.00 91.94 215 GLY A CA 1
ATOM 1661 C C . GLY A 1 215 ? 3.150 -5.326 8.039 1.00 91.94 215 GLY A C 1
ATOM 1662 O O . GLY A 1 215 ? 3.699 -4.351 8.566 1.00 91.94 215 GLY A O 1
ATOM 1663 N N . THR A 1 216 ? 3.504 -6.569 8.347 1.00 90.44 216 THR A N 1
ATOM 1664 C CA . THR A 1 216 ? 4.550 -6.911 9.314 1.00 90.44 216 THR A CA 1
ATOM 1665 C C . THR A 1 216 ? 5.915 -6.381 8.862 1.00 90.44 216 THR A C 1
ATOM 1667 O O . THR A 1 216 ? 6.224 -6.339 7.675 1.00 90.44 216 THR A O 1
ATOM 1670 N N . ASN A 1 217 ? 6.753 -5.959 9.813 1.00 88.94 217 ASN A N 1
ATOM 1671 C CA . ASN A 1 217 ? 8.079 -5.368 9.566 1.00 88.94 217 ASN A CA 1
ATOM 1672 C C . ASN A 1 217 ? 8.069 -4.097 8.690 1.00 88.94 217 ASN A C 1
ATOM 1674 O O . ASN A 1 217 ? 9.112 -3.693 8.178 1.00 88.94 217 ASN A O 1
ATOM 1678 N N . GLY A 1 218 ? 6.914 -3.442 8.531 1.00 88.38 218 GLY A N 1
ATOM 1679 C CA . GLY A 1 218 ? 6.794 -2.218 7.740 1.00 88.38 218 GLY A CA 1
ATOM 1680 C C . GLY A 1 218 ? 6.813 -2.449 6.228 1.00 88.38 218 GLY A C 1
ATOM 1681 O O . GLY A 1 218 ? 7.044 -1.496 5.482 1.00 88.38 218 GLY A O 1
ATOM 1682 N N . PHE A 1 219 ? 6.587 -3.683 5.762 1.00 92.50 219 PHE A N 1
ATOM 1683 C CA . PHE A 1 219 ? 6.425 -3.949 4.336 1.00 92.50 219 PHE A CA 1
ATOM 1684 C C . PHE A 1 219 ? 5.209 -3.208 3.792 1.00 92.50 219 PHE A C 1
ATOM 1686 O O . PHE A 1 219 ? 4.108 -3.354 4.314 1.00 92.50 219 PHE A O 1
ATOM 1693 N N . LEU A 1 220 ? 5.398 -2.431 2.726 1.00 92.62 220 LEU A N 1
ATOM 1694 C CA . LEU A 1 220 ? 4.287 -1.757 2.064 1.00 92.62 220 LEU A CA 1
ATOM 1695 C C . LEU A 1 220 ? 3.401 -2.797 1.377 1.00 92.62 220 LEU A C 1
ATOM 1697 O O . LEU A 1 220 ? 3.891 -3.630 0.611 1.00 92.62 220 LEU A O 1
ATOM 1701 N N . LEU A 1 221 ? 2.101 -2.737 1.648 1.00 91.75 221 LEU A N 1
ATOM 1702 C CA . LEU A 1 221 ? 1.139 -3.649 1.050 1.00 91.75 221 LEU A CA 1
ATOM 1703 C C . LEU A 1 221 ? 0.876 -3.254 -0.401 1.00 91.75 221 LEU A C 1
ATOM 1705 O O . LEU A 1 221 ? 0.744 -2.076 -0.745 1.00 91.75 221 LEU A O 1
ATOM 1709 N N . VAL A 1 222 ? 0.791 -4.266 -1.259 1.00 91.69 222 VAL A N 1
ATOM 1710 C CA . VAL A 1 222 ? 0.571 -4.105 -2.694 1.00 91.69 222 VAL A CA 1
ATOM 1711 C C . VAL A 1 222 ? -0.653 -4.940 -3.059 1.00 91.69 222 VAL A C 1
ATOM 1713 O O . VAL A 1 222 ? -0.611 -6.164 -2.903 1.00 91.69 222 VAL A O 1
ATOM 1716 N N . PRO A 1 223 ? -1.748 -4.320 -3.533 1.00 91.12 223 PRO A N 1
ATOM 1717 C CA . PRO A 1 223 ? -2.964 -5.033 -3.905 1.00 91.12 223 PRO A CA 1
ATOM 1718 C C . PRO A 1 223 ? -2.680 -6.205 -4.841 1.00 91.12 223 PRO A C 1
ATOM 1720 O O . PRO A 1 223 ? -1.945 -6.061 -5.819 1.00 91.12 223 PRO A O 1
ATOM 1723 N N . PHE A 1 224 ? -3.252 -7.363 -4.506 1.00 92.94 22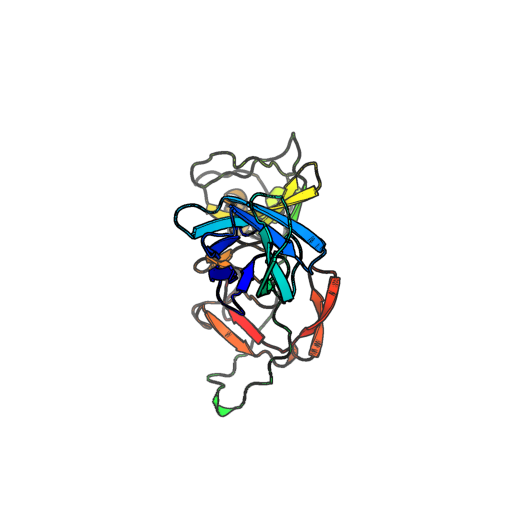4 PHE A N 1
ATOM 1724 C CA . PHE A 1 224 ? -3.034 -8.638 -5.197 1.00 92.94 224 PHE A CA 1
ATOM 1725 C C . PHE A 1 224 ? -1.575 -9.124 -5.226 1.00 92.94 224 PHE A C 1
ATOM 1727 O O . PHE A 1 224 ? -1.256 -10.012 -5.991 1.00 92.94 224 PHE A O 1
ATOM 1734 N N . ARG A 1 225 ? -0.664 -8.572 -4.418 1.00 94.19 225 ARG A N 1
ATOM 1735 C CA . ARG A 1 225 ? 0.719 -9.069 -4.280 1.00 94.19 225 ARG A CA 1
ATOM 1736 C C . ARG A 1 225 ? 1.056 -9.448 -2.860 1.00 94.19 225 ARG A C 1
ATOM 1738 O O . ARG A 1 225 ? 1.737 -10.437 -2.646 1.00 94.19 225 ARG A O 1
ATOM 1745 N N . SER A 1 226 ? 0.608 -8.665 -1.894 1.00 94.50 226 SER A N 1
ATOM 1746 C CA . SER A 1 226 ? 0.831 -8.951 -0.483 1.00 94.50 226 SER A CA 1
ATOM 1747 C C . SER A 1 226 ? -0.263 -9.855 0.068 1.00 94.50 226 SER A C 1
ATOM 1749 O O . SER A 1 226 ? -1.444 -9.606 -0.177 1.00 94.50 226 SER A O 1
ATOM 1751 N N . ILE A 1 227 ? 0.126 -10.851 0.860 1.00 95.12 227 ILE A N 1
ATOM 1752 C CA . ILE A 1 227 ? -0.801 -11.707 1.605 1.00 95.12 227 ILE A CA 1
ATOM 1753 C C . ILE A 1 227 ? -0.446 -11.751 3.089 1.00 95.12 227 ILE A C 1
ATOM 1755 O O . ILE A 1 227 ? 0.716 -11.571 3.473 1.00 95.12 227 ILE A O 1
ATOM 1759 N N . ALA A 1 228 ? -1.468 -12.015 3.902 1.00 94.00 228 ALA A N 1
ATOM 1760 C CA . ALA A 1 228 ? -1.316 -12.331 5.310 1.00 94.00 228 ALA A CA 1
ATOM 1761 C C . ALA A 1 228 ? -1.142 -13.841 5.494 1.00 94.00 228 ALA A C 1
ATOM 1763 O O . ALA A 1 228 ? -1.897 -14.619 4.910 1.00 94.00 228 ALA A O 1
ATOM 1764 N N . VAL A 1 229 ? -0.175 -14.241 6.318 1.00 95.31 229 VAL A N 1
ATOM 1765 C CA . VAL A 1 229 ? 0.157 -15.651 6.574 1.00 95.31 229 VAL A CA 1
ATOM 1766 C C . VAL A 1 229 ? 0.302 -15.935 8.068 1.00 95.31 229 VAL A C 1
ATOM 1768 O O . VAL A 1 229 ? 0.512 -15.040 8.892 1.00 95.31 229 VAL A O 1
ATOM 1771 N N . ASP A 1 230 ? 0.237 -17.207 8.429 1.00 93.88 230 ASP A N 1
ATOM 1772 C CA . ASP A 1 230 ? 0.772 -17.742 9.664 1.00 93.88 230 ASP A CA 1
ATOM 1773 C C . ASP A 1 230 ? 2.297 -17.835 9.549 1.00 93.88 230 ASP A C 1
ATOM 1775 O O . ASP A 1 230 ? 2.871 -18.763 8.972 1.00 93.88 230 ASP A O 1
ATOM 1779 N N . ARG A 1 231 ? 2.971 -16.871 10.179 1.00 93.75 231 ARG A N 1
ATOM 1780 C CA . ARG A 1 231 ? 4.436 -16.770 10.193 1.00 93.75 231 ARG A CA 1
ATOM 1781 C C . ARG A 1 231 ? 5.170 -18.005 10.727 1.00 93.75 231 ARG A C 1
ATOM 1783 O O . ARG A 1 231 ? 6.375 -18.119 10.525 1.00 93.75 231 ARG A O 1
ATOM 1790 N N . THR A 1 232 ? 4.484 -18.896 11.450 1.00 92.06 232 THR A N 1
ATOM 1791 C CA . THR A 1 232 ? 5.072 -20.156 11.937 1.00 92.06 232 THR A CA 1
ATOM 1792 C C . THR A 1 232 ? 5.131 -21.232 10.853 1.00 92.06 232 THR A C 1
ATOM 1794 O O . THR A 1 232 ? 5.924 -22.167 10.962 1.00 92.06 232 THR A O 1
ATOM 1797 N N . LYS A 1 233 ? 4.318 -21.099 9.798 1.00 92.44 233 LYS A N 1
ATOM 1798 C CA . LYS A 1 233 ? 4.287 -21.994 8.634 1.00 92.44 233 LYS A CA 1
ATOM 1799 C C . LYS A 1 233 ? 5.000 -21.384 7.437 1.00 92.44 233 LYS A C 1
ATOM 1801 O O . LYS A 1 233 ? 5.755 -22.091 6.765 1.00 92.44 233 LYS A O 1
ATOM 1806 N N . ILE A 1 234 ? 4.774 -20.092 7.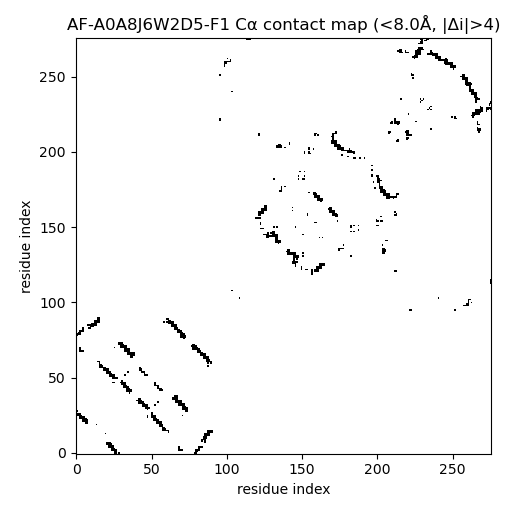199 1.00 93.12 234 ILE A N 1
ATOM 1807 C CA . ILE A 1 234 ? 5.337 -19.330 6.086 1.00 93.12 234 ILE A CA 1
ATOM 1808 C C . ILE A 1 234 ? 6.057 -18.101 6.640 1.00 93.12 234 ILE A C 1
ATOM 1810 O O . ILE A 1 234 ? 5.404 -17.152 7.069 1.00 93.12 234 ILE A O 1
ATOM 1814 N N . PRO A 1 235 ? 7.399 -18.074 6.632 1.00 93.81 235 PRO A N 1
ATOM 1815 C CA . PRO A 1 235 ? 8.143 -16.925 7.127 1.00 93.81 235 PRO A CA 1
ATOM 1816 C C . PRO A 1 235 ? 7.758 -15.630 6.403 1.00 93.81 235 PRO A C 1
ATOM 1818 O O . PRO A 1 235 ? 7.634 -15.598 5.177 1.00 93.81 235 PRO A O 1
ATOM 1821 N N . ILE A 1 236 ? 7.624 -14.541 7.158 1.00 96.19 236 ILE A N 1
ATOM 1822 C CA . ILE A 1 236 ? 7.435 -13.202 6.590 1.00 96.19 236 ILE A CA 1
ATOM 1823 C C . ILE A 1 236 ? 8.627 -12.858 5.688 1.00 96.19 236 ILE A C 1
ATOM 1825 O O . ILE A 1 236 ? 9.778 -13.089 6.054 1.00 96.19 236 ILE A O 1
ATOM 1829 N N . GLY A 1 237 ? 8.341 -12.316 4.506 1.00 94.75 237 GLY A N 1
ATOM 1830 C CA . GLY A 1 237 ? 9.317 -12.084 3.443 1.00 94.75 237 GLY A CA 1
ATOM 1831 C C . GLY A 1 237 ? 9.423 -13.217 2.415 1.00 94.75 237 GLY A C 1
ATOM 1832 O O . GLY A 1 237 ? 10.166 -13.087 1.445 1.00 94.75 237 GLY A O 1
ATOM 1833 N N . SER A 1 238 ? 8.691 -14.319 2.595 1.00 94.12 238 SER A N 1
ATOM 1834 C CA . SER A 1 238 ? 8.649 -15.402 1.606 1.00 94.12 238 SER A CA 1
ATOM 1835 C C . SER A 1 238 ? 7.905 -14.983 0.339 1.00 94.12 238 SER A C 1
ATOM 1837 O O . SER A 1 238 ? 6.909 -14.259 0.398 1.00 94.12 238 SER A O 1
ATOM 1839 N N . VAL A 1 239 ? 8.351 -15.507 -0.802 1.00 94.38 239 VAL A N 1
ATOM 1840 C CA . VAL A 1 239 ? 7.599 -15.477 -2.061 1.00 94.38 239 VAL A CA 1
ATOM 1841 C C . VAL A 1 239 ? 6.882 -16.810 -2.226 1.00 94.38 239 VAL A C 1
ATOM 1843 O O . VAL A 1 239 ? 7.487 -17.870 -2.072 1.00 94.38 239 VAL A O 1
ATOM 1846 N N . ILE A 1 240 ? 5.593 -16.750 -2.538 1.00 93.75 240 ILE A N 1
ATOM 1847 C CA . ILE A 1 240 ? 4.721 -17.908 -2.691 1.00 93.75 240 ILE A CA 1
ATOM 1848 C C . ILE A 1 240 ? 4.171 -17.904 -4.104 1.00 93.75 240 ILE A C 1
ATOM 1850 O O . ILE A 1 240 ? 3.678 -16.884 -4.582 1.00 93.75 240 ILE A O 1
ATOM 1854 N N . TYR A 1 241 ? 4.233 -19.058 -4.751 1.00 94.62 241 TYR A N 1
ATOM 1855 C CA . TYR A 1 241 ? 3.551 -19.291 -6.011 1.00 94.62 241 TYR A CA 1
ATOM 1856 C C . TYR A 1 241 ? 2.273 -20.090 -5.760 1.00 94.62 241 TYR A C 1
ATOM 1858 O O . TYR A 1 241 ? 2.329 -21.188 -5.206 1.00 94.62 241 TYR A O 1
ATOM 1866 N N . ILE A 1 242 ? 1.135 -19.540 -6.176 1.00 94.44 242 ILE A N 1
ATOM 1867 C CA . ILE A 1 242 ? -0.184 -20.166 -6.089 1.00 94.44 242 ILE A CA 1
ATOM 1868 C C . ILE A 1 242 ? -0.665 -20.409 -7.519 1.00 94.44 242 ILE A C 1
ATOM 1870 O O . ILE A 1 242 ? -1.058 -19.472 -8.216 1.00 94.44 242 ILE A O 1
ATOM 1874 N N . SER A 1 243 ? -0.631 -21.670 -7.956 1.00 93.69 243 SER A N 1
ATOM 1875 C CA . SER A 1 243 ? -1.012 -22.072 -9.318 1.00 93.69 243 SER A CA 1
ATOM 1876 C C . SER A 1 243 ? -2.413 -21.601 -9.694 1.00 93.69 243 SER A C 1
ATOM 1878 O O . SER A 1 243 ? -2.614 -21.084 -10.786 1.00 93.69 243 SER A O 1
ATOM 1880 N N . ASP A 1 244 ? -3.361 -21.708 -8.766 1.00 94.00 244 ASP A N 1
ATOM 1881 C CA . ASP A 1 244 ? -4.777 -21.428 -9.022 1.00 94.00 244 ASP A CA 1
ATOM 1882 C C . ASP A 1 244 ? -5.055 -19.933 -9.226 1.00 94.00 244 ASP A C 1
ATOM 1884 O O . ASP A 1 244 ? -6.047 -19.558 -9.855 1.00 94.00 244 ASP A O 1
ATOM 1888 N N . ALA A 1 245 ? -4.163 -19.070 -8.726 1.00 95.25 245 ALA A N 1
ATOM 1889 C CA . ALA A 1 245 ? -4.220 -17.634 -8.961 1.00 95.25 245 ALA A CA 1
ATOM 1890 C C . ALA A 1 245 ? -3.678 -17.255 -10.346 1.00 95.25 245 ALA A C 1
ATOM 1892 O O . ALA A 1 245 ? -4.064 -16.221 -10.891 1.00 95.25 245 ALA A O 1
ATOM 1893 N N . ARG A 1 246 ? -2.801 -18.068 -10.947 1.00 96.38 246 ARG A N 1
ATOM 1894 C CA . ARG A 1 246 ? -2.213 -17.751 -12.248 1.00 96.38 246 ARG A CA 1
ATOM 1895 C C . ARG A 1 246 ? -3.281 -17.724 -13.340 1.00 96.38 246 ARG A C 1
ATOM 1897 O O . ARG A 1 246 ? -4.108 -18.619 -13.464 1.00 96.38 246 ARG A O 1
ATOM 1904 N N . GLY A 1 247 ? -3.250 -16.679 -14.159 1.00 96.31 247 GLY A N 1
ATOM 1905 C CA . GLY A 1 247 ? -4.200 -16.466 -15.246 1.00 96.31 247 GLY A CA 1
ATOM 1906 C C . GLY A 1 247 ? -5.550 -15.888 -14.811 1.00 96.31 247 GLY A C 1
ATOM 1907 O O . GLY A 1 247 ? -6.314 -15.478 -15.688 1.00 96.31 247 GLY A O 1
ATOM 1908 N N . GLN A 1 248 ? -5.831 -15.798 -13.504 1.00 96.62 248 GLN A N 1
ATOM 1909 C CA . GLN A 1 248 ? -7.057 -15.179 -12.997 1.00 96.62 248 GLN A CA 1
ATOM 1910 C C . GLN A 1 248 ? -7.078 -13.688 -13.326 1.00 96.62 248 GLN A C 1
ATOM 1912 O O . GLN A 1 248 ? -6.067 -12.997 -13.182 1.00 96.62 248 GLN A O 1
ATOM 1917 N N . GLN A 1 249 ? -8.233 -13.189 -13.765 1.00 96.56 249 GLN A N 1
ATOM 1918 C CA . GLN A 1 249 ? -8.418 -11.766 -14.035 1.00 96.56 249 GLN A CA 1
ATOM 1919 C C . GLN A 1 249 ? -8.631 -11.006 -12.728 1.00 96.56 249 GLN A C 1
ATOM 1921 O O . GLN A 1 249 ? -9.496 -11.362 -11.929 1.00 96.56 249 GLN A O 1
ATOM 1926 N N . ILE A 1 250 ? -7.864 -9.939 -12.536 1.00 92.88 250 ILE A N 1
ATOM 1927 C CA . ILE A 1 250 ? -7.968 -9.041 -11.388 1.00 92.88 250 ILE A CA 1
ATOM 1928 C C . ILE A 1 250 ? -8.081 -7.597 -11.871 1.00 92.88 250 ILE A C 1
ATOM 1930 O O . ILE A 1 250 ? -7.451 -7.204 -12.853 1.00 92.88 250 ILE A O 1
ATOM 1934 N N . THR A 1 251 ? -8.879 -6.800 -11.165 1.00 89.38 251 THR A N 1
ATOM 1935 C CA . THR A 1 251 ? -8.996 -5.359 -11.404 1.00 89.38 251 THR A CA 1
ATOM 1936 C C . THR A 1 251 ? -8.144 -4.620 -10.387 1.00 89.38 251 THR A C 1
ATOM 1938 O O . THR A 1 2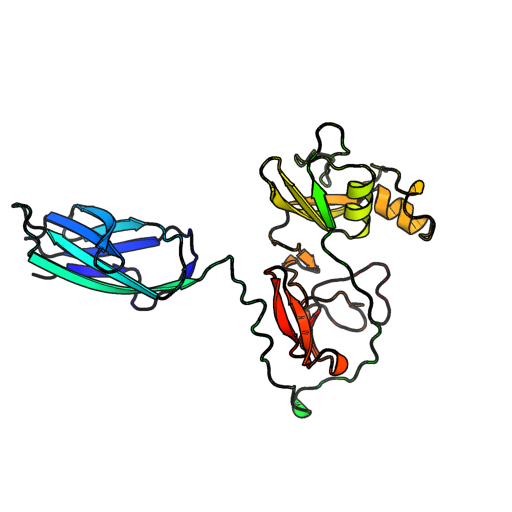51 ? -8.412 -4.655 -9.185 1.00 89.38 251 THR A O 1
ATOM 1941 N N . LEU A 1 252 ? -7.109 -3.947 -10.870 1.00 86.25 252 LEU A N 1
ATOM 1942 C CA . LEU A 1 252 ? -6.196 -3.156 -10.063 1.00 86.25 252 LEU A CA 1
ATOM 1943 C C . LEU A 1 252 ? -6.881 -1.889 -9.530 1.00 86.25 252 LEU A C 1
ATOM 1945 O O . LEU A 1 252 ? -7.872 -1.433 -10.099 1.00 86.25 252 LEU A O 1
ATOM 1949 N N . PRO A 1 253 ? -6.344 -1.251 -8.472 1.00 81.56 253 PRO A N 1
ATOM 1950 C CA . PRO A 1 253 ? -6.879 0.016 -7.962 1.00 81.56 253 PRO A CA 1
ATOM 1951 C C . PRO A 1 253 ? -6.926 1.150 -8.995 1.00 81.56 253 PRO A C 1
ATOM 1953 O O . PRO A 1 253 ? -7.668 2.112 -8.814 1.00 81.56 253 PRO A O 1
ATOM 1956 N N . THR A 1 254 ? -6.126 1.049 -10.060 1.00 78.38 254 THR A N 1
ATOM 1957 C CA . THR A 1 254 ? -6.135 1.958 -11.215 1.00 78.38 254 THR A CA 1
ATOM 1958 C C . THR A 1 254 ? -7.352 1.758 -12.125 1.00 78.38 254 THR A C 1
ATOM 1960 O O . THR A 1 254 ? -7.605 2.596 -12.984 1.00 78.38 254 THR A O 1
ATOM 1963 N N . GLY A 1 255 ? -8.099 0.663 -11.955 1.00 82.81 255 GLY A N 1
ATOM 1964 C CA . GLY A 1 255 ? -9.152 0.199 -12.860 1.00 82.81 255 GLY A CA 1
ATOM 1965 C C . GLY A 1 255 ? -8.642 -0.714 -13.980 1.00 82.81 255 GLY A C 1
ATOM 1966 O O . GLY A 1 255 ? -9.448 -1.304 -14.694 1.00 82.81 255 GLY A O 1
ATOM 1967 N N . GLU A 1 256 ? -7.323 -0.860 -14.127 1.00 85.19 256 GLU A N 1
ATOM 1968 C CA . GLU A 1 256 ? -6.717 -1.757 -15.111 1.00 85.19 256 GLU A CA 1
ATOM 1969 C C . GLU A 1 256 ? -7.060 -3.218 -14.800 1.00 85.19 256 GLU A C 1
ATOM 1971 O O . GLU A 1 256 ? -6.996 -3.650 -13.648 1.00 85.19 256 GLU A O 1
ATOM 1976 N N . VAL A 1 257 ? -7.413 -3.983 -15.832 1.00 90.19 257 VAL A N 1
ATOM 1977 C CA . VAL A 1 257 ? -7.660 -5.422 -15.715 1.00 90.19 257 VAL A CA 1
ATOM 1978 C C . VAL A 1 257 ? -6.436 -6.166 -16.226 1.00 90.19 257 VAL A C 1
ATOM 1980 O O . VAL A 1 257 ? -6.052 -6.010 -17.383 1.00 90.19 257 VAL A O 1
ATOM 1983 N N . VAL A 1 258 ? -5.849 -7.000 -15.373 1.00 91.69 258 VAL A N 1
ATOM 1984 C CA . VAL A 1 258 ? -4.668 -7.813 -15.693 1.00 91.69 258 VAL A CA 1
ATOM 1985 C C . VAL A 1 258 ? -4.926 -9.278 -15.355 1.00 91.69 258 VAL A C 1
ATOM 1987 O O . VAL A 1 258 ? -5.837 -9.601 -14.591 1.00 91.69 258 VAL A O 1
ATOM 1990 N N . LYS A 1 259 ? -4.123 -10.183 -15.921 1.00 95.38 259 LYS A N 1
ATOM 1991 C CA . LYS A 1 259 ? -4.062 -11.579 -15.472 1.00 95.38 259 LYS A CA 1
ATOM 1992 C C . LYS A 1 259 ? -2.978 -11.702 -14.418 1.00 95.38 259 LYS A C 1
ATOM 1994 O O . LYS A 1 259 ? -1.882 -11.214 -14.641 1.00 95.38 259 LYS A O 1
ATOM 1999 N N . HIS A 1 260 ? -3.257 -12.368 -13.309 1.00 96.00 260 HIS A N 1
ATOM 2000 C CA . HIS A 1 260 ? -2.257 -12.568 -12.269 1.00 96.00 260 HIS A CA 1
ATOM 2001 C C . HIS A 1 260 ? -1.214 -13.621 -12.686 1.00 96.00 260 HIS A C 1
ATOM 2003 O O . HIS A 1 260 ? -1.547 -14.639 -13.289 1.00 96.00 260 HIS A O 1
ATOM 2009 N N . ASP A 1 261 ? 0.050 -13.418 -12.324 1.00 96.06 261 ASP A N 1
ATOM 2010 C CA . ASP A 1 261 ? 1.169 -14.352 -12.550 1.00 96.06 261 ASP A CA 1
ATOM 2011 C C . ASP A 1 261 ? 1.260 -15.516 -11.540 1.00 96.06 261 ASP A C 1
ATOM 2013 O O . ASP A 1 261 ? 2.102 -16.396 -11.709 1.00 96.06 261 ASP A O 1
ATOM 2017 N N . GLY A 1 262 ? 0.402 -15.548 -10.515 1.00 95.88 262 GLY A N 1
ATOM 2018 C CA . GLY A 1 262 ? 0.431 -16.519 -9.418 1.00 95.88 262 GLY A CA 1
ATOM 2019 C C . GLY A 1 262 ? 1.375 -16.189 -8.253 1.00 95.88 262 GLY A C 1
ATOM 2020 O O . GLY A 1 262 ? 1.421 -16.971 -7.307 1.00 95.88 262 GLY A O 1
ATOM 2021 N N . TYR A 1 263 ? 2.118 -15.074 -8.271 1.00 95.44 263 TYR A N 1
ATOM 2022 C CA . TYR A 1 263 ? 3.105 -14.771 -7.224 1.00 95.44 263 TYR A CA 1
ATOM 2023 C C . TYR A 1 263 ? 2.604 -13.811 -6.148 1.00 95.44 263 TYR A C 1
ATOM 2025 O O . TYR A 1 263 ? 2.188 -12.687 -6.428 1.00 95.44 263 TYR A O 1
ATOM 2033 N N . PHE A 1 264 ? 2.786 -14.217 -4.897 1.00 95.69 264 PHE A N 1
ATOM 2034 C CA . PHE A 1 264 ? 2.477 -13.427 -3.716 1.00 95.69 264 PHE A CA 1
ATOM 2035 C C . PHE A 1 264 ? 3.694 -13.291 -2.805 1.00 95.69 264 PHE A C 1
ATOM 2037 O O . PHE A 1 264 ? 4.588 -14.134 -2.784 1.00 95.69 264 PHE A O 1
ATOM 2044 N N . PHE A 1 265 ? 3.707 -12.224 -2.022 1.00 95.69 265 PHE A N 1
ATOM 2045 C CA . PHE A 1 265 ? 4.714 -11.907 -1.028 1.00 95.69 265 PHE A CA 1
ATOM 2046 C C . PHE A 1 265 ? 4.069 -11.925 0.360 1.00 95.69 265 PHE A C 1
ATOM 2048 O O . PHE A 1 265 ? 3.080 -11.230 0.614 1.00 95.69 265 PHE A O 1
ATOM 2055 N N . ALA A 1 266 ? 4.626 -12.730 1.263 1.00 96.06 266 ALA A N 1
ATOM 2056 C CA . ALA A 1 266 ? 4.189 -12.832 2.650 1.00 96.06 266 ALA A CA 1
ATOM 2057 C C . ALA A 1 266 ? 4.600 -11.569 3.422 1.00 96.06 266 ALA A C 1
ATOM 2059 O O . ALA A 1 266 ? 5.672 -11.513 4.028 1.00 96.06 266 ALA A O 1
ATOM 2060 N N . ALA A 1 267 ? 3.759 -10.540 3.363 1.00 95.69 267 ALA A N 1
ATOM 2061 C CA . ALA A 1 267 ? 4.034 -9.228 3.943 1.00 95.69 267 ALA A CA 1
ATOM 2062 C C . ALA A 1 267 ? 3.334 -9.003 5.282 1.00 95.69 267 ALA A C 1
ATOM 2064 O O . ALA A 1 267 ? 3.692 -8.069 5.993 1.00 95.69 267 ALA A O 1
ATOM 2065 N N . ASP A 1 268 ? 2.322 -9.803 5.614 1.00 94.19 268 ASP A N 1
ATOM 2066 C CA . ASP A 1 268 ? 1.397 -9.468 6.690 1.00 94.19 268 ASP A CA 1
ATOM 2067 C C . ASP A 1 268 ? 0.998 -10.676 7.548 1.00 94.19 268 ASP A C 1
ATOM 2069 O O . ASP A 1 268 ? 1.296 -11.827 7.221 1.00 94.19 268 ASP A O 1
ATOM 2073 N N . VAL A 1 269 ? 0.315 -10.410 8.660 1.00 91.50 269 VAL A N 1
ATOM 2074 C CA . VAL A 1 269 ? -0.275 -11.418 9.548 1.00 91.50 269 VAL A CA 1
ATOM 2075 C C . VAL A 1 269 ? -1.672 -10.981 9.975 1.00 91.50 269 VAL A C 1
ATOM 2077 O O . VAL A 1 269 ? -1.965 -9.796 10.076 1.00 91.50 269 VAL A O 1
ATOM 2080 N N . GLY A 1 270 ? -2.531 -11.939 10.314 1.00 85.38 270 GLY A N 1
ATOM 2081 C CA . GLY A 1 270 ? -3.829 -11.648 10.919 1.00 85.38 270 GLY A CA 1
ATOM 2082 C C . GLY A 1 270 ? -4.083 -12.521 12.139 1.00 85.38 270 GLY A C 1
ATOM 2083 O O . GLY A 1 270 ? -3.621 -13.660 12.212 1.00 85.38 270 GLY A O 1
ATOM 2084 N N . GLY A 1 271 ? -4.839 -12.001 13.109 1.00 81.56 271 GLY A N 1
ATOM 2085 C CA . GLY A 1 271 ? -5.172 -12.742 14.333 1.00 81.56 271 GLY A CA 1
ATOM 2086 C C . GLY A 1 271 ? -5.847 -14.087 14.043 1.00 81.56 271 GLY A C 1
ATOM 2087 O O . GLY A 1 271 ? -5.491 -15.086 14.664 1.00 81.56 271 GLY A O 1
ATOM 2088 N N . ALA A 1 272 ? -6.737 -14.105 13.046 1.00 83.06 272 ALA A N 1
ATOM 2089 C CA . ALA A 1 272 ? -7.471 -15.282 12.584 1.00 83.06 272 ALA A CA 1
ATOM 2090 C C . ALA A 1 272 ? -6.761 -16.077 11.469 1.00 83.06 272 ALA A C 1
ATOM 2092 O O . ALA A 1 272 ? -7.257 -17.121 11.060 1.00 83.06 272 ALA A O 1
ATOM 2093 N N . ILE A 1 273 ? -5.610 -15.610 10.969 1.00 87.44 273 ILE A N 1
ATOM 2094 C CA . ILE A 1 273 ? -4.839 -16.339 9.956 1.00 87.44 273 ILE A CA 1
ATOM 2095 C C . ILE A 1 273 ? -3.951 -17.349 10.687 1.00 87.44 273 ILE A C 1
ATOM 2097 O O . ILE A 1 273 ? -3.015 -16.966 11.400 1.00 87.44 273 ILE A O 1
ATOM 2101 N N . LYS A 1 274 ? -4.319 -18.629 10.581 1.00 87.62 274 LYS A N 1
ATOM 2102 C CA . LYS A 1 274 ? -3.680 -19.771 11.247 1.00 87.62 274 LYS A CA 1
ATOM 2103 C C . LYS A 1 274 ? -3.508 -20.926 10.277 1.00 87.62 274 LYS A C 1
ATOM 2105 O O . LYS A 1 274 ? -4.363 -21.140 9.419 1.00 87.62 274 LYS A O 1
ATOM 2110 N N . ASP A 1 275 ? -2.400 -21.642 10.447 1.00 86.06 275 ASP A N 1
ATOM 2111 C CA . ASP A 1 275 ? -2.029 -22.816 9.653 1.00 86.06 275 ASP A CA 1
ATOM 2112 C C . ASP A 1 275 ? -1.964 -22.565 8.135 1.00 86.06 275 ASP A C 1
ATOM 2114 O O . ASP A 1 275 ? -2.013 -23.515 7.357 1.00 86.06 275 ASP A O 1
ATOM 2118 N N . ASN A 1 276 ? -1.831 -21.297 7.727 1.00 78.31 276 ASN A N 1
ATOM 2119 C CA . ASN A 1 276 ? -1.852 -20.851 6.336 1.00 78.31 276 ASN A CA 1
ATOM 2120 C C . ASN A 1 276 ? -0.579 -20.113 5.963 1.00 78.31 276 ASN A C 1
ATOM 2122 O O . ASN A 1 276 ? -0.307 -19.078 6.604 1.00 78.31 276 ASN A O 1
#

pLDDT: mean 91.35, std 8.61, range [43.91, 98.12]

Sequence (276 aa):
MLVKIISPEKGSRFQTGEMIEFKGTAEKSIVSIKLLAEDKWPLGEARVTDGKWAVSCKFNTSGERKVTAQGIDASGNQIVRSDLKIVLQDLRTFHLAAFDLPEPSDSIRSKTLILWATFYKVHRAQDIPDGYPLLDMAGNNLGPKLSKHDWCHAALQGTVQVLDANGKPRTFNFAGRSSEAQVDCSSLFRSLNLNEIQGTNRVCFAVSKGTFGEGTNGFLLVPFRSIAVDRTKIPIGSVIYISDARGQQITLPTGEVVKHDGYFFAADVGGAIKDN

Mean predicted aligned error: 12.93 Å